Protein AF-A0A011PWQ1-F1 (afdb_monomer_lite)

pLDDT: mean 85.88, std 11.65, range [44.09, 97.94]

Radius of gyration: 30.68 Å; chains: 1; bounding box: 73×37×108 Å

Secondary structure (DSSP, 8-state):
-TGGG-S---B------TTS---EEESEEEETTEEEEBHHHHHHHHHTT-PEEEEEEPP--TT--SPPPEEEEEEEETTEEEEEE--TTSEEE-----GGG-PPP--HHHHHTT-S-TTTTTT---------GGGS-EEEETTEEEEEHHHHHHHHHHHHHHT---B--THHHHHHHHHHHHHHHHHHHHGGGS-HHHHHHHHHHHHHHHHHHHHHHHHHH-B----HHHHHHHHHHHHHHHHHHHHHHHHHHHHHHHHHHHHHHHHHHHHHHTS--

Sequence (277 aa):
MLQQAAAGGGFLGAPVDPDGVVRRGWLLARHAGQVYGALPLVMAQLLLGGPALRLHFGERLPWQFTAPPLVAIELTSTRGSRRIEVDRQAAVLLPFRRVAGGFRYHSAADVAAARLPGDALRGRIVLLGSSAAGLLDQRVTPVNEALPGVEVHANLLAGLLAGKLPHAPPWTMLLEAAVLSLLALVLLPLLPRLSPHAAVGLTLVLVLVLAVLNLLAWATAGLVLPAAATICLLTLLLTLQLYFGSFVESRARRRLAALFGQYGSLASTYRRSWLTR

Foldseek 3Di:
DVVVVDPDDADADFDAPPVQAGFKRAQWDDDPNDITGHPLNVVLCVVLPNFDKDWDFDDDDPPDPDDGATQWIWGQDPVGIFIGGADSRNMFGFQDDAPVDADDDDDPVCVVVVVDDPCPCPPHDDFDDDQDVVVVQFGCYPRDHGHGSSSSSVRSNVCSNVSHTQDEHPCLVVVVVVVLVVCCVPLVVVLLVDDLVVLVVVLVVVVVVLVVVQVCCCVPPSYHHDCVVVNVSSVVSSVVSVVVVVVVVVVVVVVVVVVVVVVVVVVVVVVVVVVPD

Structure (mmCIF, N/CA/C/O backbone):
data_AF-A0A011PWQ1-F1
#
_entry.id   AF-A0A011PWQ1-F1
#
loop_
_atom_site.group_PDB
_atom_site.id
_atom_site.type_symbol
_atom_site.label_atom_id
_atom_site.label_alt_id
_atom_site.label_comp_id
_atom_site.label_asym_id
_atom_site.label_entity_id
_atom_site.label_seq_id
_atom_site.pdbx_PDB_ins_code
_atom_site.Cartn_x
_atom_site.Cartn_y
_atom_site.Cartn_z
_atom_site.occupancy
_atom_site.B_iso_or_equiv
_atom_site.auth_seq_id
_atom_site.auth_comp_id
_atom_site.auth_asym_id
_atom_site.auth_atom_id
_atom_site.pdbx_PDB_model_num
ATOM 1 N N . MET A 1 1 ? -21.094 11.568 26.778 1.00 59.94 1 MET A N 1
ATOM 2 C CA . MET A 1 1 ? -22.177 10.561 26.746 1.00 59.94 1 MET A CA 1
ATOM 3 C C . MET A 1 1 ? -21.798 9.303 25.963 1.00 59.94 1 MET A C 1
ATOM 5 O O . MET A 1 1 ? -21.709 8.271 26.603 1.00 59.94 1 MET A O 1
ATOM 9 N N . LEU A 1 2 ? -21.457 9.333 24.663 1.00 71.25 2 LEU A N 1
ATOM 10 C CA . LEU A 1 2 ? -20.988 8.109 23.965 1.00 71.25 2 LEU A CA 1
ATOM 11 C C . LEU A 1 2 ? -19.627 7.595 24.467 1.00 71.25 2 LEU A C 1
ATOM 13 O O . LEU A 1 2 ? -19.463 6.402 24.686 1.00 71.25 2 LEU A O 1
ATOM 17 N N . GLN A 1 3 ? -18.682 8.501 24.738 1.00 77.62 3 GLN A N 1
ATOM 18 C CA . GLN A 1 3 ? -17.349 8.138 25.237 1.00 77.62 3 GLN A CA 1
ATOM 19 C C . G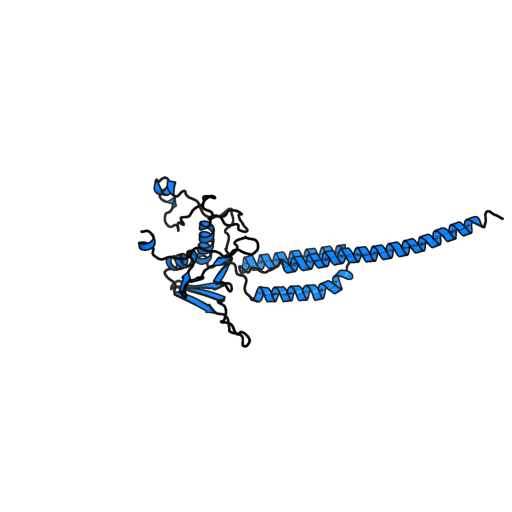LN A 1 3 ? -17.385 7.392 26.583 1.00 77.62 3 GLN A C 1
ATOM 21 O O . GLN A 1 3 ? -16.546 6.542 26.838 1.00 77.62 3 GLN A O 1
ATOM 26 N N . GLN A 1 4 ? -18.362 7.706 27.439 1.00 82.12 4 GLN A N 1
ATOM 27 C CA . GLN A 1 4 ? -18.513 7.088 28.763 1.00 82.12 4 GLN A CA 1
ATOM 28 C C . GLN A 1 4 ? -19.060 5.657 28.682 1.00 82.12 4 GLN A C 1
ATOM 30 O O . GLN A 1 4 ? -18.821 4.869 29.587 1.00 82.12 4 GLN A O 1
ATOM 35 N N . ALA A 1 5 ? -19.775 5.325 27.604 1.00 85.75 5 ALA A N 1
ATOM 36 C CA . ALA A 1 5 ? -20.284 3.981 27.339 1.00 85.75 5 ALA A CA 1
ATOM 37 C C . ALA A 1 5 ? -19.357 3.165 26.418 1.00 85.75 5 ALA A C 1
ATOM 39 O O . ALA A 1 5 ? -19.659 2.017 26.094 1.00 85.75 5 ALA A O 1
ATOM 40 N N . ALA A 1 6 ? -18.253 3.753 25.951 1.00 87.62 6 ALA A N 1
ATOM 41 C CA . ALA A 1 6 ? -17.354 3.111 25.007 1.00 87.62 6 ALA A CA 1
ATOM 42 C C . ALA A 1 6 ? -16.436 2.109 25.719 1.00 87.62 6 ALA A C 1
ATOM 44 O O . ALA A 1 6 ? -15.819 2.424 26.732 1.00 87.62 6 ALA A O 1
ATOM 45 N N . ALA A 1 7 ? -16.273 0.920 25.134 1.00 88.06 7 ALA A N 1
ATOM 46 C CA . ALA A 1 7 ? -15.301 -0.071 25.607 1.00 88.06 7 ALA A CA 1
ATOM 47 C C . ALA A 1 7 ? -13.835 0.359 25.376 1.00 88.06 7 ALA A C 1
ATOM 49 O O . ALA A 1 7 ? -12.913 -0.257 25.901 1.00 88.06 7 ALA A O 1
ATOM 50 N N . GLY A 1 8 ? -13.610 1.398 24.569 1.00 87.81 8 GLY A N 1
ATOM 51 C CA . GLY A 1 8 ? -12.298 1.960 24.280 1.00 87.81 8 GLY A CA 1
ATOM 52 C C . GLY A 1 8 ? -12.393 3.132 23.306 1.00 87.81 8 GLY A C 1
ATOM 53 O O . GLY A 1 8 ? -13.443 3.385 22.717 1.00 87.81 8 GLY A O 1
ATOM 54 N N . GLY A 1 9 ? -11.281 3.841 23.127 1.00 90.06 9 GLY A N 1
ATOM 55 C CA . GLY A 1 9 ? -11.156 4.937 22.171 1.00 90.06 9 GLY A CA 1
ATOM 56 C C . GLY A 1 9 ? -9.830 4.847 21.429 1.00 90.06 9 GLY A C 1
ATOM 57 O O . GLY A 1 9 ? -8.816 4.474 22.013 1.00 90.06 9 GLY A O 1
ATOM 58 N N . GLY A 1 10 ? -9.845 5.184 20.143 1.00 91.81 10 GLY A N 1
ATOM 59 C CA . GLY A 1 10 ? -8.643 5.276 19.323 1.00 91.81 10 GLY A CA 1
ATOM 60 C C . GLY A 1 10 ? -8.659 6.547 18.490 1.00 91.81 10 GLY A C 1
ATOM 61 O O . GLY A 1 10 ? -9.719 7.127 18.251 1.00 91.81 10 GLY A O 1
ATOM 62 N N . PHE A 1 11 ? -7.482 6.993 18.063 1.00 92.88 11 PHE A N 1
ATOM 63 C CA . PHE A 1 11 ? -7.383 8.196 17.242 1.00 92.88 11 PHE A CA 1
ATOM 64 C C . PHE A 1 11 ? -7.844 7.926 15.803 1.00 92.88 11 PHE A C 1
ATOM 66 O O . PHE A 1 11 ? -7.820 6.789 15.314 1.00 92.88 11 PHE A O 1
ATOM 73 N N . LEU A 1 12 ? -8.234 9.002 15.120 1.00 89.62 12 LEU A N 1
ATOM 74 C CA . LEU A 1 12 ? -8.563 9.014 13.699 1.00 89.62 12 LEU A CA 1
ATOM 75 C C . LEU A 1 12 ? -7.431 9.719 12.955 1.00 89.62 12 LEU A C 1
ATOM 77 O O . LEU A 1 12 ? -7.003 10.802 13.351 1.00 89.62 12 LEU A O 1
ATOM 81 N N . GLY A 1 13 ? -6.910 9.099 11.904 1.00 84.38 13 GLY A N 1
ATOM 82 C CA . GLY A 1 13 ? -5.815 9.677 11.141 1.00 84.38 13 GLY A CA 1
ATOM 83 C C . GLY A 1 13 ? -5.176 8.682 10.191 1.00 84.38 13 GLY A C 1
ATOM 84 O O . GLY A 1 13 ? -5.128 7.480 10.452 1.00 84.38 13 GLY A O 1
ATOM 85 N N . ALA A 1 14 ? -4.671 9.212 9.088 1.00 86.75 14 ALA A N 1
ATOM 86 C CA . ALA A 1 14 ? -3.900 8.478 8.107 1.00 86.75 14 ALA A CA 1
ATOM 87 C C . ALA A 1 14 ? -2.829 9.416 7.537 1.00 86.75 14 ALA A C 1
ATOM 89 O O . ALA A 1 14 ? -3.129 10.599 7.325 1.00 86.75 14 ALA A O 1
ATOM 90 N N . PRO A 1 15 ? -1.606 8.918 7.290 1.00 90.38 15 PRO A N 1
ATOM 91 C CA . PRO A 1 15 ? -0.615 9.680 6.549 1.00 90.38 15 PRO A CA 1
ATOM 92 C C . PRO A 1 15 ? -1.109 9.908 5.115 1.00 90.38 15 PRO A C 1
ATOM 94 O O . PRO A 1 15 ? -1.757 9.047 4.513 1.00 90.38 15 PRO A O 1
ATOM 97 N N . VAL A 1 16 ? -0.798 11.086 4.583 1.00 89.88 16 VAL A N 1
ATOM 98 C CA . VAL A 1 16 ? -1.054 11.451 3.189 1.00 89.88 16 VAL A CA 1
ATOM 99 C C . VAL A 1 16 ? 0.286 11.406 2.466 1.00 89.88 16 VAL A C 1
ATOM 101 O O . VAL A 1 16 ? 1.255 12.002 2.942 1.00 89.88 16 VAL A O 1
ATOM 104 N N . ASP A 1 17 ? 0.355 10.667 1.360 1.00 90.06 17 ASP A N 1
ATOM 105 C CA . ASP A 1 17 ? 1.569 10.608 0.547 1.00 90.06 17 ASP A CA 1
ATOM 106 C C . ASP A 1 17 ? 1.827 11.977 -0.128 1.00 90.06 17 ASP A C 1
ATOM 108 O O . ASP A 1 17 ? 0.909 12.795 -0.233 1.00 90.06 17 ASP A O 1
ATOM 112 N N . PRO A 1 18 ? 3.054 12.267 -0.607 1.00 89.62 18 PRO A N 1
ATOM 113 C CA . PRO A 1 18 ? 3.387 13.563 -1.214 1.00 89.62 18 PRO A CA 1
ATOM 114 C C . PRO A 1 18 ? 2.512 13.970 -2.410 1.00 89.62 18 PRO A C 1
ATOM 116 O O . PRO A 1 18 ? 2.437 15.149 -2.738 1.00 89.62 18 PRO A O 1
ATOM 119 N N . ASP A 1 19 ? 1.858 13.007 -3.059 1.00 89.12 19 ASP A N 1
ATOM 120 C CA . ASP A 1 19 ? 0.923 13.216 -4.167 1.00 89.12 19 ASP A CA 1
ATOM 121 C C . ASP A 1 19 ? -0.534 13.440 -3.714 1.00 89.12 19 ASP A C 1
ATOM 123 O O . ASP A 1 19 ? -1.436 13.502 -4.545 1.00 89.12 19 ASP A O 1
ATOM 127 N N . GLY A 1 20 ? -0.785 13.559 -2.407 1.00 90.00 20 GLY A N 1
ATOM 128 C CA . GLY A 1 20 ? -2.114 13.804 -1.843 1.00 90.00 20 GLY A CA 1
ATOM 129 C C . GLY A 1 20 ? -2.975 12.548 -1.672 1.00 90.00 20 GLY A C 1
ATOM 130 O O . GLY A 1 20 ? -4.101 12.642 -1.183 1.00 90.00 20 GLY A O 1
ATOM 131 N N . VAL A 1 21 ? -2.468 11.369 -2.039 1.00 92.44 21 VAL A N 1
ATOM 132 C CA . VAL A 1 21 ? -3.231 10.117 -2.006 1.00 92.44 21 VAL A CA 1
ATOM 133 C C . VAL A 1 21 ? -2.992 9.373 -0.690 1.00 92.44 21 VAL A C 1
ATOM 135 O O . VAL A 1 21 ? -1.868 9.224 -0.213 1.00 92.44 21 VAL A O 1
ATOM 138 N N . VAL A 1 22 ? -4.061 8.851 -0.091 1.00 92.19 22 VAL A N 1
ATOM 139 C CA . VAL A 1 22 ? -3.993 8.036 1.125 1.00 92.19 22 VAL A CA 1
ATOM 140 C C . VAL A 1 22 ? -3.837 6.566 0.746 1.00 92.19 22 VAL A C 1
ATOM 142 O O . VAL A 1 22 ? -4.766 5.937 0.238 1.00 92.19 22 VAL A O 1
ATOM 145 N N . ARG A 1 23 ? -2.657 6.000 1.020 1.00 92.56 23 ARG A N 1
ATOM 146 C CA . ARG A 1 23 ? -2.348 4.572 0.787 1.00 92.56 23 ARG A CA 1
ATOM 147 C C . ARG A 1 23 ? -2.069 3.790 2.064 1.00 92.56 23 ARG A C 1
ATOM 149 O O . ARG A 1 23 ? -2.067 2.558 2.050 1.00 92.56 23 ARG A O 1
ATOM 156 N N . ARG A 1 24 ? -1.818 4.497 3.164 1.00 93.50 24 ARG A N 1
ATOM 157 C CA . ARG A 1 24 ? -1.415 3.927 4.449 1.00 93.50 24 ARG A CA 1
ATOM 158 C C . ARG A 1 24 ? -2.337 4.400 5.564 1.00 93.50 24 ARG A C 1
ATOM 160 O O . ARG A 1 24 ? -2.966 5.446 5.453 1.00 93.50 24 ARG A O 1
ATOM 167 N N . GLY A 1 25 ? -2.399 3.634 6.647 1.00 93.75 25 GLY A N 1
ATOM 168 C CA . GLY A 1 25 ? -3.085 4.007 7.882 1.00 93.75 25 GLY A CA 1
ATOM 169 C C . GLY A 1 25 ? -2.159 3.827 9.076 1.00 93.75 25 GLY A C 1
ATOM 170 O O . GLY A 1 25 ? -1.505 2.789 9.186 1.00 93.75 25 GLY A O 1
ATOM 171 N N . TRP A 1 26 ? -2.091 4.821 9.965 1.00 94.75 26 TRP A N 1
ATOM 172 C CA . TRP A 1 26 ? -1.355 4.678 11.222 1.00 94.75 26 TRP A CA 1
ATOM 173 C C . TRP A 1 26 ? -2.041 3.645 12.117 1.00 94.75 26 TRP A C 1
ATOM 175 O O . TRP A 1 26 ? -3.267 3.605 12.200 1.00 94.75 26 TRP A O 1
ATOM 185 N N . LEU A 1 27 ? -1.250 2.828 12.807 1.00 95.56 27 LEU A N 1
ATOM 186 C CA . LEU A 1 27 ? -1.723 1.940 13.869 1.00 95.56 27 LEU A CA 1
ATOM 187 C C . LEU A 1 27 ? -1.458 2.524 15.251 1.00 95.56 27 LEU A C 1
ATOM 189 O O . LEU A 1 27 ? -2.266 2.336 16.158 1.00 95.56 27 LEU A O 1
ATOM 193 N N . LEU A 1 28 ? -0.352 3.249 15.398 1.00 95.06 28 LEU A N 1
ATOM 194 C CA . LEU A 1 28 ? 0.041 3.909 16.632 1.00 95.06 28 LEU A CA 1
ATOM 195 C C . LEU A 1 28 ? 0.446 5.348 16.333 1.00 95.06 28 LEU A C 1
ATOM 197 O O . LEU A 1 28 ? 1.047 5.628 15.299 1.00 95.06 28 LEU A O 1
ATOM 201 N N . ALA A 1 29 ? 0.160 6.245 17.265 1.00 92.38 29 ALA A N 1
ATOM 202 C CA . ALA A 1 29 ? 0.633 7.619 17.231 1.00 92.38 29 ALA A CA 1
ATOM 203 C C . ALA A 1 29 ? 1.122 8.024 18.619 1.00 92.38 29 ALA A C 1
ATOM 205 O O . ALA A 1 29 ? 0.570 7.598 19.635 1.00 92.38 29 ALA A O 1
ATOM 206 N N . ARG A 1 30 ? 2.156 8.865 18.669 1.00 90.31 30 ARG A N 1
ATOM 207 C CA . ARG A 1 30 ? 2.628 9.459 19.920 1.00 90.31 30 ARG A CA 1
ATOM 208 C C . ARG A 1 30 ? 2.072 10.869 20.050 1.00 90.31 30 ARG A C 1
ATOM 210 O O . ARG A 1 30 ? 2.306 11.700 19.177 1.00 90.31 30 ARG A O 1
ATOM 217 N N . HIS A 1 31 ? 1.392 11.148 21.153 1.00 89.25 31 HIS A N 1
ATOM 218 C CA . HIS A 1 31 ? 0.856 12.467 21.463 1.00 89.25 31 HIS A CA 1
ATOM 219 C C . HIS A 1 31 ? 1.059 12.770 22.951 1.00 89.25 31 HIS A C 1
ATOM 221 O O . HIS A 1 31 ? 0.802 11.914 23.791 1.00 89.25 31 HIS A O 1
ATOM 227 N N . ALA A 1 32 ? 1.573 13.960 23.280 1.00 89.88 32 ALA A N 1
ATOM 228 C CA . ALA A 1 32 ? 1.849 14.382 24.662 1.00 89.88 32 ALA A CA 1
ATOM 229 C C . ALA A 1 32 ? 2.633 13.342 25.506 1.00 89.88 32 ALA A C 1
ATOM 231 O O . ALA A 1 32 ? 2.321 13.092 26.666 1.00 89.88 32 ALA A O 1
ATOM 232 N N . GLY A 1 33 ? 3.631 12.684 24.904 1.00 88.88 33 GLY A N 1
ATOM 233 C CA . GLY A 1 33 ? 4.454 11.668 25.578 1.00 88.88 33 GLY A CA 1
ATOM 234 C C . GLY A 1 33 ? 3.802 10.289 25.741 1.00 88.88 33 GLY A C 1
ATOM 235 O O . GLY A 1 33 ? 4.480 9.362 26.171 1.00 88.88 33 GLY A O 1
ATOM 236 N N . GLN A 1 34 ? 2.538 10.123 25.347 1.00 89.88 34 GLN A N 1
ATOM 237 C CA . GLN A 1 34 ? 1.799 8.859 25.412 1.00 89.88 34 GLN A CA 1
ATOM 238 C C . GLN A 1 34 ? 1.615 8.244 24.022 1.00 89.88 34 GLN A C 1
ATOM 240 O O . GLN A 1 34 ? 1.615 8.952 23.010 1.00 89.88 34 GLN A O 1
ATOM 245 N N . VAL A 1 35 ? 1.470 6.919 23.967 1.00 90.56 35 VAL A N 1
ATOM 246 C CA . VAL A 1 35 ? 1.212 6.172 22.728 1.00 90.56 35 VAL A CA 1
ATOM 247 C C . VAL A 1 35 ? -0.265 5.805 22.666 1.00 90.56 35 VAL A C 1
ATOM 249 O O . VAL A 1 35 ? -0.791 5.175 23.577 1.00 90.56 35 VAL A O 1
ATOM 252 N N . TYR A 1 36 ? -0.918 6.174 21.570 1.00 93.12 36 TYR A N 1
ATOM 253 C CA . TYR A 1 36 ? -2.329 5.909 21.320 1.00 93.12 36 TYR A CA 1
ATOM 254 C C . TYR A 1 36 ? -2.486 4.961 20.138 1.00 93.12 36 TYR A C 1
ATOM 256 O O . TYR A 1 36 ? -1.766 5.077 19.147 1.00 93.12 36 TYR A O 1
ATOM 264 N N . GLY A 1 37 ? -3.445 4.042 20.237 1.00 94.56 37 GLY A N 1
ATOM 265 C CA . GLY A 1 37 ? -3.855 3.180 19.133 1.00 94.56 37 GLY A CA 1
ATOM 266 C C . GLY A 1 37 ? -4.834 3.877 18.197 1.00 94.56 37 GLY A C 1
ATOM 267 O O . GLY A 1 37 ? -5.680 4.661 18.633 1.00 94.56 37 GLY A O 1
ATOM 268 N N . ALA A 1 38 ? -4.739 3.578 16.906 1.00 95.44 38 ALA A N 1
ATOM 269 C CA . ALA A 1 38 ? -5.744 3.996 15.939 1.00 95.44 38 ALA A CA 1
ATOM 270 C C . ALA A 1 38 ? -7.067 3.271 16.212 1.00 95.44 38 ALA A C 1
ATOM 272 O O . ALA A 1 38 ? -7.062 2.125 16.673 1.00 95.44 38 ALA A O 1
ATOM 273 N N . LEU A 1 39 ? -8.200 3.898 15.883 1.00 94.31 39 LEU A N 1
ATOM 274 C CA . LEU A 1 39 ? -9.522 3.298 16.100 1.00 94.31 39 LEU A CA 1
ATOM 275 C C . LEU A 1 39 ? -9.624 1.846 15.568 1.00 94.31 39 LEU A C 1
ATOM 277 O O . LEU A 1 39 ? -10.024 0.976 16.342 1.00 94.31 39 LEU A O 1
ATOM 281 N N . PRO A 1 40 ? -9.183 1.513 14.335 1.00 94.75 40 PRO A N 1
ATOM 282 C CA . PRO A 1 40 ? -9.232 0.135 13.834 1.00 94.75 40 PRO A CA 1
ATOM 283 C C . PRO A 1 40 ? -8.381 -0.857 14.634 1.00 94.75 40 PRO A C 1
ATOM 285 O O . PRO A 1 40 ? -8.754 -2.023 14.741 1.00 94.75 40 PRO A O 1
ATOM 288 N N . LEU A 1 41 ? -7.260 -0.414 15.215 1.00 95.12 41 LEU A N 1
ATOM 289 C CA . LEU A 1 41 ? -6.407 -1.263 16.049 1.00 95.12 41 LEU A CA 1
ATOM 290 C C . LEU A 1 41 ? -7.101 -1.598 17.371 1.00 95.12 41 LEU A C 1
ATOM 292 O O . LEU A 1 41 ? -7.174 -2.766 17.741 1.00 95.12 41 LEU A O 1
ATOM 296 N N . VAL A 1 42 ? -7.659 -0.587 18.042 1.00 94.50 42 VAL A N 1
ATOM 297 C CA . VAL A 1 42 ? -8.402 -0.764 19.301 1.00 94.50 42 VAL A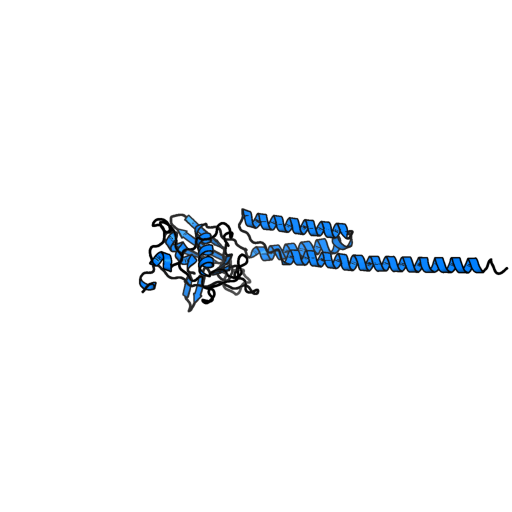 CA 1
ATOM 298 C C . VAL A 1 42 ? -9.624 -1.659 19.079 1.00 94.50 42 VAL A C 1
ATOM 300 O O . VAL A 1 42 ? -9.868 -2.591 19.844 1.00 94.50 42 VAL A O 1
ATOM 303 N N . MET A 1 43 ? -10.356 -1.450 17.981 1.00 94.25 43 MET A N 1
ATOM 304 C CA . MET A 1 43 ? -11.467 -2.319 17.590 1.00 94.25 43 MET A CA 1
ATOM 305 C C . MET A 1 43 ? -11.016 -3.761 17.338 1.00 94.25 43 MET A C 1
ATOM 307 O O . MET A 1 43 ? -11.662 -4.694 17.811 1.00 94.25 43 MET A O 1
ATOM 311 N N . ALA A 1 44 ? -9.905 -3.959 16.621 1.00 93.31 44 ALA A N 1
ATOM 312 C CA . ALA A 1 44 ? -9.358 -5.289 16.381 1.00 93.31 44 ALA A CA 1
ATOM 313 C C . ALA A 1 44 ? -8.970 -5.981 17.694 1.00 93.31 44 ALA A C 1
ATOM 315 O O . ALA A 1 44 ? -9.266 -7.160 17.861 1.00 93.31 44 ALA A O 1
ATOM 316 N N . GLN A 1 45 ? -8.375 -5.260 18.649 1.00 92.31 45 GLN A N 1
ATOM 317 C CA . GLN A 1 45 ? -8.073 -5.811 19.969 1.00 92.31 45 GLN A CA 1
ATOM 318 C C . GLN A 1 45 ? -9.344 -6.281 20.685 1.00 92.31 45 GLN A C 1
ATOM 320 O O . GLN A 1 45 ? -9.410 -7.430 21.116 1.00 92.31 45 GLN A O 1
ATOM 325 N N . LEU A 1 46 ? -10.380 -5.441 20.753 1.00 91.50 46 LEU A N 1
ATOM 326 C CA . LEU A 1 46 ? -11.649 -5.801 21.395 1.00 91.50 46 LEU A CA 1
ATOM 327 C C . LEU A 1 46 ? -12.286 -7.042 20.748 1.00 91.50 46 LEU A C 1
ATOM 329 O O . LEU A 1 46 ? -12.666 -7.985 21.439 1.00 91.50 46 LEU A O 1
ATOM 333 N N . LEU A 1 47 ? -12.335 -7.084 19.416 1.00 91.06 47 LEU A N 1
ATOM 334 C CA . LEU A 1 47 ? -12.941 -8.184 18.659 1.00 91.06 47 LEU A CA 1
ATOM 335 C C . LEU A 1 47 ? -12.135 -9.492 18.725 1.00 91.06 47 LEU A C 1
ATOM 337 O O . LEU A 1 47 ? -12.701 -10.576 18.581 1.00 91.06 47 LEU A O 1
ATOM 341 N N . LEU A 1 48 ? -10.823 -9.409 18.962 1.00 90.19 48 LEU A N 1
ATOM 342 C CA . LEU A 1 48 ? -9.933 -10.563 19.138 1.00 90.19 48 LEU A CA 1
ATOM 343 C C . LEU A 1 48 ? -9.820 -11.031 20.602 1.00 90.19 48 LEU A C 1
ATOM 345 O O . LEU A 1 48 ? -9.042 -11.946 20.887 1.00 90.19 48 LEU A O 1
ATOM 349 N N . GLY A 1 49 ? -10.599 -10.445 21.518 1.00 88.25 49 GLY A N 1
ATOM 350 C CA . GLY A 1 49 ? -10.639 -10.832 22.930 1.00 88.25 49 GLY A CA 1
ATOM 351 C C . GLY A 1 49 ? -9.560 -10.180 23.799 1.00 88.25 49 GLY A C 1
ATOM 352 O O . GLY A 1 49 ? -9.105 -10.796 24.754 1.00 88.25 49 GLY A O 1
ATOM 353 N N . GLY A 1 50 ? -9.130 -8.963 23.459 1.00 85.88 50 GLY A N 1
ATOM 354 C CA . GLY A 1 50 ? -8.167 -8.178 24.238 1.00 85.88 50 GLY A CA 1
ATOM 355 C C . GLY A 1 50 ? -6.723 -8.700 24.201 1.00 85.88 50 GLY A C 1
ATOM 356 O O . GLY A 1 50 ? -6.125 -8.851 25.264 1.00 85.88 50 GLY A O 1
ATOM 357 N N . PRO A 1 51 ? -6.135 -8.988 23.020 1.00 84.69 51 PRO A N 1
ATOM 358 C CA . PRO A 1 51 ? -4.747 -9.418 22.927 1.00 84.69 51 PRO A CA 1
ATOM 359 C C . PRO A 1 51 ? -3.790 -8.380 23.513 1.00 84.69 51 PRO A C 1
ATOM 361 O O . PRO A 1 51 ? -3.935 -7.175 23.277 1.00 84.69 51 PRO A O 1
ATOM 364 N N . ALA A 1 52 ? -2.751 -8.871 24.185 1.00 87.12 52 ALA A N 1
ATOM 365 C C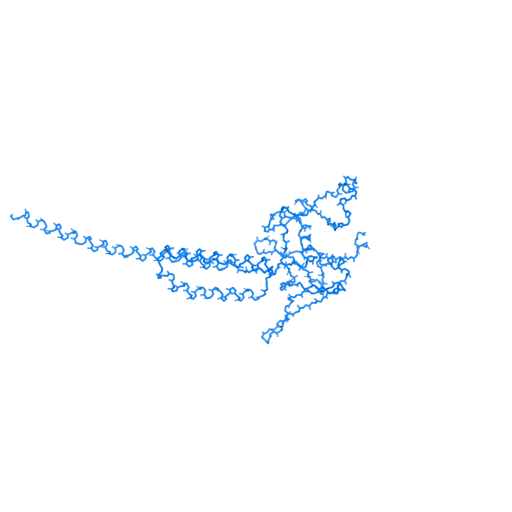A . ALA A 1 52 ? -1.632 -8.037 24.590 1.00 87.12 52 ALA A CA 1
ATOM 366 C C . ALA A 1 52 ? -0.928 -7.488 23.342 1.00 87.12 52 ALA A C 1
ATOM 368 O O . ALA A 1 52 ? -0.675 -8.222 22.383 1.00 87.12 52 ALA A O 1
ATOM 369 N N . LEU A 1 53 ? -0.616 -6.194 23.367 1.00 91.00 53 LEU A N 1
ATOM 370 C CA . LEU A 1 53 ? 0.102 -5.517 22.297 1.00 91.00 53 LEU A CA 1
ATOM 371 C C . LEU A 1 53 ? 1.594 -5.500 22.619 1.00 91.00 53 LEU A C 1
ATOM 373 O O . LEU A 1 53 ? 2.013 -4.921 23.620 1.00 91.00 53 LEU A O 1
ATOM 377 N N . ARG A 1 54 ? 2.393 -6.137 21.765 1.00 92.12 54 ARG A N 1
ATOM 378 C CA . ARG A 1 54 ? 3.853 -6.167 21.869 1.00 92.12 54 ARG A CA 1
ATOM 379 C C . ARG A 1 54 ? 4.466 -5.402 20.706 1.00 92.12 54 ARG A C 1
ATOM 381 O O . ARG A 1 54 ? 4.086 -5.590 19.553 1.00 92.12 54 ARG A O 1
ATOM 388 N N . LEU A 1 55 ? 5.411 -4.525 21.020 1.00 92.31 55 LEU A N 1
ATOM 389 C CA . LEU A 1 55 ? 6.127 -3.720 20.038 1.00 92.31 55 LEU A CA 1
ATOM 390 C C . LEU A 1 55 ? 7.457 -4.388 19.708 1.00 92.31 55 LEU A C 1
ATOM 392 O O . LEU A 1 55 ? 8.259 -4.648 20.603 1.00 92.31 55 LEU A O 1
ATOM 396 N N . HIS A 1 56 ? 7.689 -4.642 18.425 1.00 91.94 56 HIS A N 1
ATOM 397 C CA . HIS A 1 56 ? 8.924 -5.230 17.923 1.00 91.94 56 HIS A CA 1
ATOM 398 C C . HIS A 1 56 ? 9.759 -4.152 17.248 1.00 91.94 56 HIS A C 1
ATOM 400 O O . HIS A 1 56 ? 9.393 -3.629 16.190 1.00 91.94 56 HIS A O 1
ATOM 406 N N . PHE A 1 57 ? 10.885 -3.825 17.871 1.00 89.94 57 PHE A N 1
ATOM 407 C CA . PHE A 1 57 ? 11.860 -2.881 17.341 1.00 89.94 57 PHE A CA 1
ATOM 408 C C . PHE A 1 57 ? 12.940 -3.626 16.560 1.00 89.94 57 PHE A C 1
ATOM 410 O O . PHE A 1 57 ? 13.269 -4.768 16.876 1.00 89.94 57 PHE A O 1
ATOM 417 N N . GLY A 1 58 ? 13.466 -2.986 15.518 1.00 84.62 58 GLY A N 1
ATOM 418 C CA . GLY A 1 58 ? 14.564 -3.536 14.732 1.00 84.62 58 GLY A CA 1
ATOM 419 C C . GLY A 1 58 ? 15.852 -3.666 15.545 1.00 84.62 58 GLY A C 1
ATOM 420 O O . GLY A 1 58 ? 15.997 -3.085 16.622 1.00 84.62 58 GLY A O 1
ATOM 421 N N . GLU A 1 59 ? 16.816 -4.403 15.005 1.00 83.62 59 GLU A N 1
ATOM 422 C CA . GLU A 1 59 ? 18.147 -4.471 15.601 1.00 83.62 59 GLU A CA 1
ATOM 423 C C . GLU A 1 59 ? 18.850 -3.113 15.503 1.00 83.62 59 GLU A C 1
ATOM 425 O O . GLU A 1 59 ? 18.820 -2.446 14.463 1.00 83.62 59 GLU A O 1
ATOM 430 N N . ARG A 1 60 ? 19.494 -2.696 16.598 1.00 78.12 60 ARG A N 1
ATOM 431 C CA . ARG A 1 60 ? 20.342 -1.505 16.602 1.00 78.12 60 ARG A CA 1
ATOM 432 C C . ARG A 1 60 ? 21.670 -1.861 15.946 1.00 78.12 60 ARG A C 1
ATOM 434 O O . ARG A 1 60 ? 22.452 -2.625 16.505 1.00 78.12 60 ARG A O 1
ATOM 441 N N . LEU A 1 61 ? 21.937 -1.270 14.787 1.00 79.12 61 LEU A N 1
ATOM 442 C CA . LEU A 1 61 ? 23.243 -1.404 14.143 1.00 79.12 61 LEU A CA 1
ATOM 443 C C . LEU A 1 61 ? 24.299 -0.568 14.893 1.00 79.12 61 LEU A C 1
ATOM 445 O O . LEU A 1 61 ? 23.954 0.498 15.407 1.00 79.12 61 LEU A O 1
ATOM 449 N N . PRO A 1 62 ? 25.586 -0.976 14.907 1.00 79.50 62 PRO A N 1
ATOM 450 C CA . PRO A 1 62 ? 26.655 -0.256 15.617 1.00 79.50 62 PRO A CA 1
ATOM 451 C C . PRO A 1 62 ? 26.781 1.224 15.230 1.00 79.50 62 PRO A C 1
ATOM 453 O O . PRO A 1 62 ? 27.160 2.060 16.042 1.00 79.50 62 PRO A O 1
ATOM 456 N N . TRP A 1 63 ? 26.428 1.546 13.986 1.00 76.69 63 TRP A N 1
ATOM 457 C CA . TRP A 1 63 ? 26.524 2.880 13.388 1.00 76.69 63 TRP A CA 1
ATOM 458 C C . TRP A 1 63 ? 25.242 3.718 13.546 1.00 76.69 63 TRP A C 1
ATOM 460 O O . TRP A 1 63 ? 25.172 4.837 13.042 1.00 76.69 63 TRP A O 1
ATOM 470 N N . GLN A 1 64 ? 24.189 3.181 14.178 1.00 75.25 64 GLN A N 1
ATOM 471 C CA . GLN A 1 64 ? 22.934 3.902 14.395 1.00 75.25 64 GLN A CA 1
ATOM 472 C C . GLN A 1 64 ? 22.967 4.665 15.719 1.00 75.25 64 GLN A C 1
ATOM 474 O O . GLN A 1 64 ? 22.899 4.083 16.799 1.00 75.25 64 GLN A O 1
ATOM 479 N N . PHE A 1 65 ? 22.991 5.993 15.616 1.00 74.50 65 PHE A N 1
ATOM 480 C CA . PHE A 1 65 ? 22.900 6.906 16.761 1.00 74.50 65 PHE A CA 1
ATOM 481 C C . PHE A 1 65 ? 21.457 7.167 17.220 1.00 74.50 65 PHE A C 1
ATOM 483 O O . PHE A 1 65 ? 21.233 7.792 18.254 1.00 74.50 65 PHE A O 1
ATOM 490 N N . THR A 1 66 ? 20.464 6.704 16.459 1.00 78.19 66 THR A N 1
ATOM 491 C CA . THR A 1 66 ? 19.042 6.845 16.782 1.00 78.19 66 THR A CA 1
ATOM 492 C C . THR A 1 66 ? 18.476 5.574 17.413 1.00 78.19 66 THR A C 1
ATOM 494 O O . THR A 1 66 ? 19.040 4.482 17.311 1.00 78.19 66 THR A O 1
ATOM 497 N N . ALA A 1 67 ? 17.342 5.711 18.104 1.00 78.25 67 ALA A N 1
ATOM 498 C CA . ALA A 1 67 ? 16.611 4.558 18.617 1.00 78.25 67 ALA A CA 1
ATOM 499 C C . ALA A 1 67 ? 16.212 3.615 17.462 1.00 78.25 67 ALA A C 1
ATOM 501 O O . ALA A 1 67 ? 15.867 4.104 16.380 1.00 78.25 67 ALA A O 1
ATOM 502 N N . PRO A 1 68 ? 16.243 2.285 17.678 1.00 82.94 68 PRO A N 1
ATOM 503 C CA . PRO A 1 68 ? 15.837 1.340 16.650 1.00 82.94 68 PRO A CA 1
ATOM 504 C C . PRO A 1 68 ? 14.385 1.612 16.232 1.00 82.94 68 PRO A C 1
ATOM 506 O O . PRO A 1 68 ? 13.540 1.895 17.090 1.00 82.94 68 PRO A O 1
ATOM 509 N N . PRO A 1 69 ? 14.072 1.555 14.928 1.00 86.50 69 PRO A N 1
ATOM 510 C CA . PRO A 1 69 ? 12.722 1.814 14.456 1.00 86.50 69 PRO A CA 1
ATOM 511 C C . PRO A 1 69 ? 11.775 0.699 14.906 1.00 86.50 69 PRO A C 1
ATOM 513 O O . PRO A 1 69 ? 12.180 -0.456 15.043 1.00 86.50 69 PRO A O 1
ATOM 516 N N . LEU A 1 70 ? 10.499 1.035 15.091 1.00 89.19 70 LEU A N 1
ATOM 517 C CA . LEU A 1 70 ? 9.446 0.028 15.176 1.00 89.19 70 LEU A CA 1
ATOM 518 C C . LEU A 1 70 ? 9.340 -0.673 13.814 1.00 89.19 70 LEU A C 1
ATOM 520 O O . LEU A 1 70 ? 9.300 -0.003 12.784 1.00 89.19 70 LEU A O 1
ATOM 524 N N . VAL A 1 71 ? 9.322 -2.004 13.817 1.00 90.88 71 VAL A N 1
ATOM 525 C CA . VAL A 1 71 ? 9.268 -2.829 12.595 1.00 90.88 71 VAL A CA 1
ATOM 526 C C . VAL A 1 71 ? 8.002 -3.675 12.558 1.00 90.88 71 VAL A C 1
ATOM 528 O O . VAL A 1 71 ? 7.472 -3.959 11.486 1.00 90.88 71 VAL A O 1
ATOM 531 N N . ALA A 1 72 ? 7.485 -4.080 13.719 1.00 92.31 72 ALA A N 1
ATOM 532 C CA . ALA A 1 72 ? 6.220 -4.792 13.786 1.00 92.31 72 ALA A CA 1
ATOM 533 C C . ALA A 1 72 ? 5.470 -4.540 15.097 1.00 92.31 72 ALA A C 1
ATOM 535 O O . ALA A 1 72 ? 6.050 -4.201 16.128 1.00 92.31 72 ALA A O 1
ATOM 536 N N . ILE A 1 73 ? 4.163 -4.759 15.046 1.00 93.69 73 ILE A N 1
ATOM 537 C CA . ILE A 1 73 ? 3.273 -4.837 16.199 1.00 93.69 73 ILE A CA 1
ATOM 538 C C . ILE A 1 73 ? 2.749 -6.266 16.250 1.00 93.69 73 ILE A C 1
ATOM 540 O O . ILE A 1 73 ? 2.275 -6.793 15.248 1.00 93.69 73 ILE A O 1
ATOM 544 N N . GLU A 1 74 ? 2.827 -6.905 17.405 1.00 93.06 74 GLU A N 1
ATOM 545 C CA . GLU A 1 74 ? 2.283 -8.238 17.613 1.00 93.06 74 GLU A CA 1
ATOM 546 C C . GLU A 1 74 ? 1.078 -8.170 18.550 1.00 93.06 74 GLU A C 1
ATOM 548 O O . GLU A 1 74 ? 1.146 -7.605 19.642 1.00 93.06 74 GLU A O 1
ATOM 553 N N . LEU A 1 75 ? -0.037 -8.738 18.096 1.00 91.00 75 LEU A N 1
ATOM 554 C CA . LEU A 1 75 ? -1.250 -8.926 18.879 1.00 91.00 75 LEU A CA 1
ATOM 555 C C . LEU A 1 75 ? -1.296 -10.382 19.337 1.00 91.00 75 LEU A C 1
ATOM 557 O O . LEU A 1 75 ? -1.638 -11.268 18.553 1.00 91.00 75 LEU A O 1
ATOM 561 N N . THR A 1 76 ? -0.951 -10.628 20.599 1.00 85.62 76 THR A N 1
ATOM 562 C CA . THR A 1 76 ? -0.938 -11.975 21.180 1.00 85.62 76 THR A CA 1
ATOM 563 C C . THR A 1 76 ? -2.227 -12.212 21.967 1.00 85.62 76 THR A C 1
ATOM 565 O O . THR A 1 76 ? -2.437 -11.604 23.016 1.00 85.62 76 THR A O 1
ATOM 568 N N . SER A 1 77 ? -3.098 -13.088 21.460 1.00 79.44 77 SER A N 1
ATOM 569 C CA . SER A 1 77 ? -4.324 -13.550 22.132 1.00 79.44 77 SER A CA 1
ATOM 570 C C . SER A 1 77 ? -4.192 -15.020 22.542 1.00 79.44 77 SER A C 1
ATOM 572 O O . SER A 1 77 ? -3.349 -15.752 22.023 1.00 79.44 77 SER A O 1
ATOM 574 N N . THR A 1 78 ? -5.098 -15.496 23.396 1.00 73.50 78 THR A N 1
ATOM 575 C CA . THR A 1 78 ? -5.284 -16.933 23.670 1.00 73.50 78 THR A CA 1
ATOM 576 C C . THR A 1 78 ? -5.676 -17.724 22.417 1.00 73.50 78 THR A C 1
ATOM 578 O O . THR A 1 78 ? -5.451 -18.926 22.347 1.00 73.50 78 THR A O 1
ATOM 581 N N . ARG A 1 79 ? -6.231 -17.049 21.401 1.00 73.50 79 ARG A N 1
ATOM 582 C CA . ARG A 1 79 ? -6.634 -17.634 20.109 1.00 73.50 79 ARG A CA 1
ATOM 583 C C . ARG A 1 79 ? -5.533 -17.622 19.040 1.00 73.50 79 ARG A C 1
ATOM 585 O O . ARG A 1 79 ? -5.797 -18.006 17.903 1.00 73.50 79 ARG A O 1
ATOM 592 N N . GLY A 1 80 ? -4.332 -17.150 19.373 1.00 80.94 80 GLY A N 1
ATOM 593 C CA . GLY A 1 80 ? -3.192 -17.068 18.462 1.00 80.94 80 GLY A CA 1
ATOM 594 C C . GLY A 1 80 ? -2.505 -15.705 18.482 1.00 80.94 80 GLY A C 1
ATOM 595 O O . GLY A 1 80 ? -3.016 -14.734 19.045 1.00 80.94 80 GLY A O 1
ATOM 596 N N . SER A 1 81 ? -1.338 -15.640 17.843 1.00 85.50 81 SER A N 1
ATOM 597 C CA . SER A 1 81 ? -0.576 -14.404 17.678 1.00 85.50 81 SER A CA 1
ATOM 598 C C . SER A 1 81 ? -0.679 -13.880 16.251 1.00 85.50 81 SER A C 1
ATOM 600 O O . SER A 1 81 ? -0.685 -14.656 15.294 1.00 85.50 81 SER A O 1
ATOM 602 N N . ARG A 1 82 ? -0.764 -12.558 16.099 1.00 88.38 82 ARG A N 1
ATOM 603 C CA . ARG A 1 82 ? -0.753 -11.885 14.798 1.00 88.38 82 ARG A CA 1
ATOM 604 C C . ARG A 1 82 ? 0.328 -10.831 14.780 1.00 88.38 82 ARG A C 1
ATOM 606 O O . ARG A 1 82 ? 0.215 -9.816 15.462 1.00 88.38 82 ARG A O 1
ATOM 613 N N . ARG A 1 83 ? 1.350 -11.065 13.965 1.00 91.19 83 ARG A N 1
ATOM 614 C CA . ARG A 1 83 ? 2.392 -10.083 13.689 1.00 91.19 83 ARG A CA 1
ATOM 615 C C . ARG A 1 83 ? 1.959 -9.202 12.522 1.00 91.19 83 ARG A C 1
ATOM 617 O O . ARG A 1 83 ? 1.592 -9.702 11.465 1.00 91.19 83 ARG A O 1
ATOM 624 N N . ILE A 1 84 ? 2.004 -7.898 12.736 1.00 93.12 84 ILE A N 1
ATOM 625 C CA . ILE A 1 84 ? 1.669 -6.863 11.768 1.00 93.12 84 ILE A CA 1
ATOM 626 C C . ILE A 1 84 ? 2.943 -6.076 11.509 1.00 93.12 84 ILE A C 1
ATOM 628 O O . ILE A 1 84 ? 3.442 -5.396 12.403 1.00 93.12 84 ILE A O 1
ATOM 632 N N . GLU A 1 85 ? 3.490 -6.188 10.306 1.00 92.00 85 GLU A N 1
ATOM 633 C CA . GLU A 1 85 ? 4.636 -5.374 9.912 1.00 92.00 85 GLU A CA 1
ATOM 634 C C . GLU A 1 85 ? 4.201 -3.928 9.700 1.00 92.00 85 GLU A C 1
ATOM 636 O O . GLU A 1 85 ? 3.165 -3.670 9.088 1.00 92.00 85 GLU A O 1
A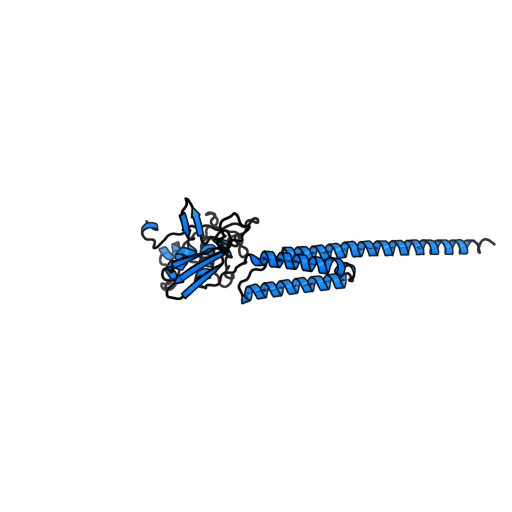TOM 641 N N . VAL A 1 86 ? 4.988 -2.991 10.219 1.00 92.38 86 VAL A N 1
ATOM 642 C CA . VAL A 1 86 ? 4.710 -1.557 10.134 1.00 92.38 86 VAL A CA 1
ATOM 643 C C . VAL A 1 86 ? 5.913 -0.819 9.574 1.00 92.38 86 VAL A C 1
ATOM 645 O O . VAL A 1 86 ? 7.055 -1.265 9.693 1.00 92.38 86 VAL A O 1
ATOM 648 N N . ASP A 1 87 ? 5.660 0.335 8.971 1.00 89.00 87 ASP A N 1
ATOM 649 C CA . ASP A 1 87 ? 6.728 1.247 8.596 1.00 89.00 87 ASP A CA 1
ATOM 650 C C . ASP A 1 87 ? 7.268 2.034 9.807 1.00 89.00 87 ASP A C 1
ATOM 652 O O . ASP A 1 87 ? 6.801 1.915 10.944 1.00 89.00 87 ASP A O 1
ATOM 656 N N . ARG A 1 88 ? 8.261 2.895 9.555 1.00 85.81 88 ARG A N 1
ATOM 657 C CA . ARG A 1 88 ? 8.910 3.720 10.590 1.00 85.81 88 ARG A CA 1
ATOM 658 C C . ARG A 1 88 ? 7.955 4.685 11.306 1.00 85.81 88 ARG A C 1
ATOM 660 O O . ARG A 1 88 ? 8.311 5.196 12.363 1.00 85.81 88 ARG A O 1
ATOM 667 N N . GLN A 1 89 ? 6.784 4.960 10.733 1.00 88.44 89 GLN A N 1
ATOM 668 C CA . GLN A 1 89 ? 5.743 5.815 11.304 1.00 88.44 89 GLN A CA 1
ATOM 669 C C . GLN A 1 89 ? 4.630 4.995 11.974 1.00 88.44 89 GLN A C 1
ATOM 671 O O . GLN A 1 89 ? 3.575 5.542 12.284 1.00 88.44 89 GLN A O 1
ATOM 676 N N . ALA A 1 90 ? 4.852 3.694 12.198 1.00 92.25 90 ALA A N 1
ATOM 677 C CA . ALA A 1 90 ? 3.844 2.755 12.674 1.00 92.25 90 ALA A CA 1
ATOM 678 C C . ALA A 1 90 ? 2.607 2.682 11.756 1.00 92.25 90 ALA A C 1
ATOM 680 O O . ALA A 1 90 ? 1.497 2.430 12.232 1.00 92.25 90 ALA A O 1
ATOM 681 N N . ALA A 1 91 ? 2.780 2.924 10.453 1.00 93.69 91 ALA A N 1
ATOM 682 C CA . ALA A 1 91 ? 1.722 2.813 9.460 1.00 93.69 91 ALA A CA 1
ATOM 683 C C . ALA A 1 91 ? 1.791 1.487 8.697 1.00 93.69 91 ALA A C 1
ATOM 685 O O . ALA A 1 91 ? 2.850 0.875 8.553 1.00 93.69 91 ALA A O 1
ATOM 686 N N . VAL A 1 92 ? 0.641 1.062 8.180 1.00 94.50 92 VAL A N 1
ATOM 687 C CA . VAL A 1 92 ? 0.495 -0.115 7.314 1.00 94.50 92 VAL A CA 1
ATOM 688 C C . VAL A 1 92 ? -0.166 0.271 6.005 1.00 94.50 92 VAL A C 1
ATOM 690 O O . VAL A 1 92 ? -0.922 1.244 5.960 1.00 94.50 92 VAL A O 1
ATOM 693 N N . LEU A 1 93 ? 0.085 -0.493 4.943 1.00 93.62 93 LEU A N 1
ATOM 694 C CA . LEU A 1 93 ? -0.634 -0.313 3.685 1.00 93.62 93 LEU A CA 1
ATOM 695 C C . LEU A 1 93 ? -2.094 -0.731 3.858 1.00 93.62 93 LEU A C 1
ATOM 697 O O . LEU A 1 93 ? -2.403 -1.763 4.458 1.00 93.62 93 LEU A O 1
ATOM 701 N N . LEU A 1 94 ? -2.996 0.086 3.323 1.00 92.12 94 LEU A N 1
ATOM 702 C CA . LEU A 1 94 ? -4.426 -0.163 3.407 1.00 92.12 94 LEU A CA 1
ATOM 703 C C . LEU A 1 94 ? -4.827 -1.251 2.397 1.00 92.12 94 LEU A C 1
ATOM 705 O O . LEU A 1 94 ? -4.601 -1.084 1.195 1.00 92.12 94 LEU A O 1
ATOM 709 N N . PRO A 1 95 ? -5.448 -2.358 2.843 1.00 89.69 95 PRO A N 1
ATOM 710 C CA . PRO A 1 95 ? -5.958 -3.382 1.943 1.00 89.69 95 PRO A CA 1
ATOM 711 C C . PRO A 1 95 ? -7.309 -2.933 1.386 1.00 89.69 95 PRO A C 1
ATOM 713 O O . PRO A 1 95 ? -8.360 -3.323 1.895 1.00 89.69 95 PRO A O 1
ATOM 716 N N . PHE A 1 96 ? -7.296 -2.092 0.355 1.00 86.88 96 PHE A N 1
ATOM 717 C CA . PHE A 1 96 ? -8.531 -1.665 -0.296 1.00 86.88 96 PHE A CA 1
ATOM 718 C C . PHE A 1 96 ? -9.272 -2.874 -0.874 1.00 86.88 96 PHE A C 1
ATOM 720 O O . PHE A 1 96 ? -8.803 -3.535 -1.805 1.00 86.88 96 PHE A O 1
ATOM 727 N N . ARG A 1 97 ? -10.439 -3.187 -0.306 1.00 77.88 97 ARG A N 1
ATOM 728 C CA . ARG A 1 97 ? -11.329 -4.213 -0.846 1.00 77.88 97 ARG A CA 1
ATOM 729 C C . ARG A 1 97 ? -11.875 -3.749 -2.194 1.00 77.88 97 ARG A C 1
ATOM 731 O O . ARG A 1 97 ? -12.183 -2.579 -2.395 1.00 77.88 97 ARG A O 1
ATOM 738 N N . ARG A 1 98 ? -11.972 -4.687 -3.139 1.00 62.38 98 ARG A N 1
ATOM 739 C CA . ARG A 1 98 ? -12.399 -4.424 -4.521 1.00 62.38 98 ARG A CA 1
ATOM 740 C C . ARG A 1 98 ? -13.799 -3.795 -4.542 1.00 62.38 98 ARG A C 1
ATOM 742 O O . ARG A 1 98 ? -14.683 -4.272 -3.836 1.00 62.38 98 ARG A O 1
ATOM 749 N N . VAL A 1 99 ? -14.021 -2.827 -5.435 1.00 53.34 99 VAL A N 1
ATOM 750 C CA . VAL A 1 99 ? -15.298 -2.097 -5.619 1.00 53.34 99 VAL A CA 1
ATOM 751 C C . VAL A 1 99 ? -16.515 -3.033 -5.754 1.00 53.34 99 VAL A C 1
ATOM 753 O O . VAL A 1 99 ? -17.577 -2.752 -5.213 1.00 53.34 99 VAL A O 1
ATOM 756 N N . ALA A 1 100 ? -16.357 -4.203 -6.384 1.00 44.09 100 ALA A N 1
ATOM 757 C CA . ALA A 1 100 ? -17.434 -5.188 -6.559 1.00 44.09 100 ALA A CA 1
ATOM 758 C C . ALA A 1 100 ? -17.767 -6.043 -5.307 1.00 44.09 100 ALA A C 1
ATOM 760 O O . ALA A 1 100 ? -18.672 -6.870 -5.359 1.00 44.09 100 ALA A O 1
ATOM 761 N N . GLY A 1 101 ? -17.036 -5.889 -4.196 1.00 57.75 101 GLY A N 1
ATOM 762 C CA . GLY A 1 101 ? -17.223 -6.638 -2.943 1.00 57.75 101 GLY A CA 1
ATOM 763 C C . GLY A 1 101 ? -17.011 -5.780 -1.691 1.00 57.75 101 GLY A C 1
ATOM 764 O O . GLY A 1 101 ? -16.577 -6.299 -0.660 1.00 57.75 101 GLY A O 1
ATOM 765 N N . GLY A 1 102 ? -17.246 -4.468 -1.815 1.00 76.06 102 GLY A N 1
ATOM 766 C CA . GLY A 1 102 ? -17.057 -3.475 -0.758 1.00 76.06 102 GLY A CA 1
ATOM 767 C C . GLY A 1 102 ? -18.012 -3.629 0.431 1.00 76.06 102 GLY A C 1
ATOM 768 O O . GLY A 1 102 ? -18.738 -4.617 0.578 1.00 76.06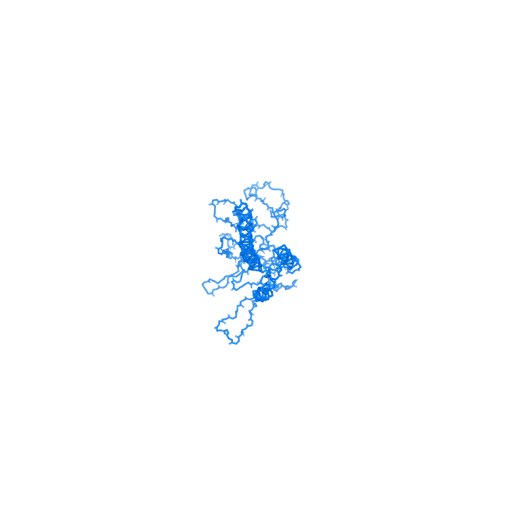 102 GLY A O 1
ATOM 769 N N . PHE A 1 103 ? -17.993 -2.642 1.323 1.00 87.31 103 PHE A N 1
ATOM 770 C CA . PHE A 1 103 ? -18.860 -2.630 2.499 1.00 87.31 103 PHE A CA 1
ATOM 771 C C . PHE A 1 103 ? -20.305 -2.277 2.125 1.00 87.31 103 PHE A C 1
ATOM 773 O O . PHE A 1 103 ? -20.558 -1.516 1.193 1.00 87.31 103 PHE A O 1
ATOM 780 N N . ARG A 1 104 ? -21.275 -2.839 2.857 1.00 88.56 104 ARG A N 1
ATOM 781 C CA . ARG A 1 104 ? -22.686 -2.462 2.704 1.00 88.56 104 ARG A CA 1
ATOM 782 C C . ARG A 1 104 ? -22.948 -1.154 3.437 1.00 88.56 104 ARG A C 1
ATOM 784 O O . ARG A 1 104 ? -22.586 -1.023 4.604 1.00 88.56 104 ARG A O 1
ATOM 791 N N . TYR A 1 105 ? -23.623 -0.239 2.754 1.00 88.75 105 TYR A N 1
ATOM 792 C CA . TYR A 1 105 ? -23.999 1.063 3.282 1.00 88.75 105 TYR A CA 1
ATOM 793 C C . TYR A 1 105 ? -25.471 1.088 3.678 1.00 88.75 105 TYR A C 1
ATOM 795 O O . TYR A 1 105 ? -26.337 0.664 2.915 1.00 88.75 105 TYR A O 1
ATOM 803 N N . HIS A 1 106 ? -25.743 1.621 4.866 1.00 89.81 106 HIS A N 1
ATOM 804 C CA . HIS A 1 106 ? -27.089 1.872 5.368 1.00 89.81 106 HIS A CA 1
ATOM 805 C C . HIS A 1 106 ? -27.152 3.295 5.922 1.00 89.81 106 HIS A C 1
ATOM 807 O O . HIS A 1 106 ? -26.233 3.729 6.617 1.00 89.81 106 HIS A O 1
ATOM 813 N N . SER A 1 107 ? -28.227 4.025 5.621 1.00 90.19 107 SER A N 1
ATOM 814 C CA . SER A 1 107 ? -28.435 5.365 6.171 1.00 90.19 107 SER A CA 1
ATOM 815 C C . SER A 1 107 ? -28.658 5.285 7.677 1.00 90.19 107 SER A C 1
ATOM 817 O O . SER A 1 107 ? -29.529 4.549 8.143 1.00 90.19 107 SER A O 1
ATOM 819 N N . ALA A 1 108 ? -27.924 6.090 8.445 1.00 89.00 108 ALA A N 1
ATOM 820 C CA . ALA A 1 108 ? -28.133 6.197 9.886 1.00 89.00 108 ALA A CA 1
ATOM 821 C C . ALA A 1 108 ? -29.568 6.642 10.230 1.00 89.00 108 ALA A C 1
ATOM 823 O O . ALA A 1 108 ? -30.122 6.200 11.233 1.00 89.00 108 ALA A O 1
ATOM 824 N N . ALA A 1 109 ? -30.197 7.453 9.369 1.00 90.75 109 ALA A N 1
ATOM 825 C CA . ALA A 1 109 ? -31.589 7.864 9.536 1.00 90.75 109 ALA A CA 1
ATOM 826 C C . ALA A 1 109 ? -32.571 6.697 9.326 1.00 90.75 109 ALA A C 1
ATOM 828 O O . ALA A 1 109 ? -33.577 6.616 10.027 1.00 90.75 109 ALA A O 1
ATOM 829 N N . ASP A 1 110 ? -32.279 5.776 8.402 1.00 91.69 110 ASP A N 1
ATOM 830 C CA . ASP A 1 110 ? -33.091 4.568 8.192 1.00 91.69 110 ASP A CA 1
ATOM 831 C C . ASP A 1 110 ? -32.939 3.578 9.349 1.00 91.69 110 ASP A C 1
ATOM 833 O O . ASP A 1 110 ? -33.924 2.971 9.766 1.00 91.69 110 ASP A O 1
ATOM 837 N N . VAL A 1 111 ? -31.725 3.456 9.902 1.00 91.06 111 VAL A N 1
ATOM 838 C CA . VAL A 1 111 ? -31.467 2.675 11.122 1.00 91.06 111 VAL A CA 1
ATOM 839 C C . VAL A 1 111 ? -32.264 3.252 12.294 1.00 91.06 111 VAL A C 1
ATOM 841 O O . VAL A 1 111 ? -32.975 2.514 12.970 1.00 91.06 111 VAL A O 1
ATOM 844 N N . ALA A 1 112 ? -32.186 4.570 12.511 1.00 90.19 112 ALA A N 1
ATOM 845 C CA . ALA A 1 112 ? -32.874 5.248 13.610 1.00 90.19 112 ALA A CA 1
ATOM 846 C C . ALA A 1 112 ? -34.404 5.164 13.496 1.00 90.19 112 ALA A C 1
ATOM 848 O O . ALA A 1 112 ? -35.094 5.057 14.504 1.00 90.19 112 ALA A O 1
ATOM 849 N N . ALA A 1 113 ? -34.930 5.169 12.272 1.00 94.88 113 ALA A N 1
ATOM 850 C CA . ALA A 1 113 ? -36.355 5.020 12.000 1.00 94.88 113 ALA A CA 1
ATOM 851 C C . ALA A 1 113 ? -36.819 3.557 11.870 1.00 94.88 113 ALA A C 1
ATOM 853 O O . ALA A 1 113 ? -37.941 3.323 11.425 1.00 94.88 113 ALA A O 1
ATOM 854 N N . ALA A 1 114 ? -35.964 2.582 12.209 1.00 90.44 114 ALA A N 1
ATOM 855 C CA . ALA A 1 114 ? -36.254 1.148 12.138 1.00 90.44 114 ALA A CA 1
ATOM 856 C C . ALA A 1 114 ? -36.772 0.669 10.761 1.00 90.44 114 ALA A C 1
ATOM 858 O O . ALA A 1 114 ? -37.591 -0.242 10.677 1.00 90.44 114 ALA A O 1
ATOM 859 N N . ARG A 1 115 ? -36.280 1.267 9.665 1.00 93.25 115 ARG A N 1
ATOM 860 C CA . ARG A 1 115 ? -36.673 0.922 8.282 1.00 93.25 115 ARG A CA 1
ATOM 861 C C . ARG A 1 115 ? -35.895 -0.253 7.683 1.00 93.25 115 ARG A C 1
ATOM 863 O O . ARG A 1 115 ? -36.173 -0.668 6.561 1.00 93.25 115 ARG A O 1
ATOM 870 N N . LEU A 1 116 ? -34.899 -0.771 8.396 1.00 91.19 116 LEU A N 1
ATOM 871 C CA . LEU A 1 116 ? -34.086 -1.899 7.945 1.00 91.19 116 LEU A CA 1
ATOM 872 C C . LEU A 1 116 ? -34.711 -3.237 8.358 1.00 91.19 116 LEU A C 1
ATOM 874 O O . LEU A 1 116 ? -35.312 -3.319 9.430 1.00 91.19 116 LEU A O 1
ATOM 878 N N . PRO A 1 117 ? -34.505 -4.308 7.570 1.00 89.56 117 PRO A N 1
ATOM 879 C CA . PRO A 1 117 ? -34.814 -5.667 8.002 1.00 89.56 117 PRO A CA 1
ATOM 880 C C . PRO A 1 117 ? -34.150 -5.976 9.352 1.00 89.56 117 PRO A C 1
ATOM 882 O O . PRO A 1 117 ? -32.991 -5.613 9.572 1.00 89.56 117 PRO A O 1
ATOM 885 N N . GLY A 1 118 ? -34.859 -6.659 10.256 1.00 81.44 118 GLY A N 1
ATOM 886 C CA . GLY A 1 118 ? -34.378 -6.914 11.623 1.00 81.44 118 GLY A CA 1
ATOM 887 C C . GLY A 1 118 ? -33.086 -7.743 11.706 1.00 81.44 118 GLY A C 1
ATOM 888 O O . GLY A 1 118 ? -32.383 -7.715 12.715 1.00 81.44 118 GLY A O 1
ATOM 889 N N . ASP A 1 119 ? -32.737 -8.459 10.642 1.00 87.88 119 ASP A N 1
ATOM 890 C CA . ASP A 1 119 ? -31.515 -9.247 10.506 1.00 87.88 119 ASP A CA 1
ATOM 891 C C . ASP A 1 119 ? -30.361 -8.487 9.826 1.00 87.88 119 ASP A C 1
ATOM 893 O O . ASP A 1 119 ? -29.220 -8.950 9.876 1.00 87.88 119 ASP A O 1
ATOM 897 N N . ALA A 1 120 ? -30.609 -7.302 9.253 1.00 88.31 120 ALA A N 1
ATOM 898 C CA . ALA A 1 120 ? -29.644 -6.583 8.416 1.00 88.31 120 ALA A CA 1
ATOM 899 C C . ALA A 1 120 ? -28.313 -6.279 9.129 1.00 88.31 120 ALA A C 1
ATOM 901 O O . ALA A 1 120 ? -27.248 -6.317 8.508 1.00 88.31 120 ALA A O 1
ATOM 902 N N . LEU A 1 121 ? -28.363 -6.007 10.437 1.00 91.00 121 LEU A N 1
ATOM 903 C CA . LEU A 1 121 ? -27.194 -5.660 11.258 1.00 91.00 121 LEU A CA 1
ATOM 904 C C . LEU A 1 121 ? -26.791 -6.771 12.241 1.00 91.00 121 LEU A C 1
ATOM 906 O O . LEU A 1 121 ? -25.774 -6.658 12.928 1.00 91.00 121 LEU A O 1
ATOM 910 N N . ARG A 1 122 ? -27.563 -7.861 12.327 1.00 91.38 122 ARG A N 1
ATOM 911 C CA . ARG A 1 122 ? -27.352 -8.900 13.342 1.00 91.38 122 ARG A CA 1
ATOM 912 C C . ARG A 1 122 ? -26.029 -9.635 13.106 1.00 91.38 122 ARG A C 1
ATOM 914 O O . ARG A 1 122 ? -25.762 -10.132 12.014 1.00 91.38 122 ARG A O 1
ATOM 921 N N . GLY A 1 123 ? -25.196 -9.712 14.148 1.00 89.88 123 GLY A N 1
ATOM 922 C CA . GLY A 1 123 ? -23.886 -10.376 14.095 1.00 89.88 123 GLY A CA 1
ATOM 923 C C . GLY A 1 123 ? -22.853 -9.664 13.212 1.00 89.88 123 GLY A C 1
ATOM 924 O O . GLY A 1 123 ? -21.850 -10.269 12.835 1.00 89.88 123 GLY A O 1
ATOM 925 N N . ARG A 1 124 ? -23.096 -8.399 12.845 1.00 91.19 124 ARG A N 1
ATOM 926 C CA . ARG A 1 124 ? -22.188 -7.589 12.028 1.00 91.19 124 ARG A CA 1
ATOM 927 C C . ARG A 1 124 ? -21.453 -6.566 12.887 1.00 91.19 124 ARG A C 1
ATOM 929 O O . ARG A 1 124 ? -21.974 -6.081 13.886 1.00 91.19 124 ARG A O 1
ATOM 936 N N . ILE A 1 125 ? -20.250 -6.204 12.451 1.00 92.06 125 ILE A N 1
ATOM 937 C CA . ILE A 1 125 ? -19.544 -5.028 12.962 1.00 92.06 125 ILE A CA 1
ATOM 938 C C . ILE A 1 125 ? -20.058 -3.833 12.164 1.00 92.06 125 ILE A C 1
ATOM 940 O O . ILE A 1 125 ? -19.905 -3.800 10.942 1.00 92.06 125 ILE A O 1
ATOM 944 N N . VAL A 1 126 ? -20.684 -2.880 12.848 1.00 92.38 126 VAL A N 1
ATOM 945 C CA . VAL A 1 126 ? -21.244 -1.676 12.228 1.00 92.38 126 VAL A CA 1
ATOM 946 C C . VAL A 1 126 ? -20.315 -0.505 12.510 1.00 92.38 126 VAL A C 1
ATOM 948 O O . VAL A 1 126 ? -19.977 -0.238 13.661 1.00 92.38 126 VAL A O 1
ATOM 951 N N . LEU A 1 127 ? -19.906 0.185 11.450 1.00 91.62 127 LEU A N 1
ATOM 952 C CA . LEU A 1 127 ? -19.149 1.426 11.536 1.00 91.62 127 LEU A CA 1
ATOM 953 C C . LEU A 1 127 ? -20.067 2.576 11.144 1.00 91.62 127 LEU A C 1
ATOM 955 O O . LEU A 1 127 ? -20.644 2.569 10.058 1.00 91.62 127 LEU A O 1
ATOM 959 N N . LEU A 1 128 ? -20.203 3.544 12.043 1.00 90.06 128 LEU A N 1
ATOM 960 C CA . LEU A 1 128 ? -20.964 4.761 11.807 1.00 90.06 128 LEU A CA 1
ATOM 961 C C . LEU A 1 128 ? -19.990 5.893 11.488 1.00 90.06 128 LEU A C 1
ATOM 963 O O . LEU A 1 128 ? -19.054 6.140 12.245 1.00 90.06 128 LEU A O 1
ATOM 967 N N . GLY A 1 129 ? -20.229 6.587 10.383 1.00 86.12 129 GLY A N 1
ATOM 968 C CA . GLY A 1 129 ? -19.445 7.743 9.975 1.00 86.12 129 GLY A CA 1
ATOM 969 C C . GLY A 1 129 ? -20.194 8.590 8.960 1.00 86.12 129 GLY A C 1
ATOM 970 O O . GLY A 1 129 ? -21.308 8.253 8.554 1.00 86.12 129 GLY A O 1
ATOM 971 N N . SER A 1 130 ? -19.584 9.703 8.569 1.00 81.31 130 SER A N 1
ATOM 972 C CA . SER A 1 130 ? -20.140 10.587 7.551 1.00 81.31 130 SER A CA 1
ATOM 973 C C . SER A 1 130 ? -19.744 10.126 6.151 1.00 81.31 130 SER A C 1
ATOM 975 O O . SER A 1 130 ? -18.595 9.770 5.904 1.00 81.31 130 SER A O 1
ATOM 977 N N . SER A 1 131 ? -20.693 10.186 5.220 1.00 71.44 131 SER A N 1
ATOM 978 C CA . SER A 1 131 ? -20.452 10.047 3.779 1.00 71.44 131 SER A CA 1
ATOM 979 C C . SER A 1 131 ? -20.749 11.333 3.000 1.00 71.44 131 SER A C 1
ATOM 981 O O . SER A 1 131 ? -20.608 11.354 1.779 1.00 71.44 131 SER A O 1
ATOM 983 N N . ALA A 1 132 ? -21.174 12.407 3.674 1.00 67.50 132 ALA A N 1
ATOM 984 C CA . ALA A 1 132 ? -21.512 13.656 3.005 1.00 67.50 132 ALA A CA 1
ATOM 985 C C . ALA A 1 132 ? -20.236 14.402 2.588 1.00 67.50 132 ALA A C 1
ATOM 987 O O . ALA A 1 132 ? -19.398 14.719 3.433 1.00 67.50 132 ALA A O 1
ATOM 988 N N . ALA A 1 133 ? -20.128 14.745 1.300 1.00 58.38 133 ALA A N 1
ATOM 989 C CA . ALA A 1 133 ? -18.973 15.452 0.737 1.00 58.38 133 ALA A CA 1
ATOM 990 C C . ALA A 1 133 ? -18.654 16.777 1.465 1.00 58.38 133 ALA A C 1
ATOM 992 O O . ALA A 1 133 ? -17.492 17.132 1.639 1.00 58.38 133 ALA A O 1
ATOM 993 N N . GLY A 1 134 ? -19.678 17.474 1.975 1.00 56.41 134 GLY A N 1
ATOM 994 C CA . GLY A 1 134 ? -19.528 18.737 2.711 1.00 56.41 134 GLY A CA 1
ATOM 995 C C . GLY A 1 134 ? -18.921 18.620 4.115 1.00 56.41 134 GLY A C 1
ATOM 996 O O . GLY A 1 134 ? -18.644 19.641 4.733 1.00 56.41 134 GLY A O 1
ATOM 997 N N . LEU A 1 135 ? -18.707 17.403 4.629 1.00 65.12 135 LEU A N 1
ATOM 998 C CA . LEU A 1 135 ? -18.111 17.169 5.951 1.00 65.12 135 LEU A CA 1
ATOM 999 C C . LEU A 1 135 ? -16.594 16.912 5.896 1.00 65.12 135 LEU A C 1
ATOM 1001 O O . LEU A 1 135 ? -16.006 16.581 6.920 1.00 65.12 135 LEU A O 1
ATOM 1005 N N . LEU A 1 136 ? -15.971 17.082 4.717 1.00 69.00 136 LEU A N 1
ATOM 1006 C CA . LEU A 1 136 ? -14.517 17.018 4.477 1.00 69.00 136 LEU A CA 1
ATOM 1007 C C . LEU A 1 136 ? -13.826 15.724 4.955 1.00 69.00 136 LEU A C 1
ATOM 1009 O O . LEU A 1 136 ? -12.603 15.671 5.061 1.00 69.00 136 LEU A O 1
ATOM 1013 N N . ASP A 1 137 ? -14.593 14.658 5.195 1.00 76.75 137 ASP A N 1
ATOM 1014 C CA . ASP A 1 137 ? -14.084 13.338 5.592 1.00 76.75 137 ASP A CA 1
ATOM 1015 C C . ASP A 1 137 ? -13.867 12.410 4.382 1.00 76.75 137 ASP A C 1
ATOM 1017 O O . ASP A 1 137 ? -13.793 11.191 4.512 1.00 76.75 137 ASP A O 1
ATOM 1021 N N . GLN A 1 138 ? -13.789 12.972 3.173 1.00 80.88 138 GLN A N 1
ATOM 1022 C CA . GLN A 1 138 ? -13.452 12.220 1.967 1.00 80.88 138 GLN A CA 1
ATOM 1023 C C . GLN A 1 138 ? -11.941 12.188 1.761 1.00 80.88 138 GLN A C 1
ATOM 1025 O O . GLN A 1 138 ? -11.239 13.180 1.959 1.00 80.88 138 GLN A O 1
ATOM 1030 N N . ARG A 1 139 ? -11.434 11.024 1.358 1.00 80.94 139 ARG A N 1
ATOM 1031 C CA . ARG A 1 139 ? -10.016 10.791 1.097 1.00 80.94 139 ARG A CA 1
ATOM 1032 C C . ARG A 1 139 ? -9.823 10.327 -0.337 1.00 80.94 139 ARG A C 1
ATOM 1034 O O . ARG A 1 139 ? -10.472 9.378 -0.778 1.00 80.94 139 ARG A O 1
ATOM 1041 N N . VAL A 1 140 ? -8.872 10.955 -1.023 1.00 88.19 140 VAL A N 1
ATOM 1042 C CA . VAL A 1 140 ? -8.357 10.453 -2.296 1.00 88.19 140 VAL A CA 1
ATOM 1043 C C . VAL A 1 140 ? -7.579 9.175 -2.010 1.00 88.19 140 VAL A C 1
ATOM 1045 O O . VAL A 1 140 ? -6.643 9.169 -1.209 1.00 88.19 140 VAL A O 1
ATOM 1048 N N . THR A 1 141 ? -7.969 8.082 -2.653 1.00 88.69 141 THR A N 1
ATOM 1049 C CA . THR A 1 141 ? -7.321 6.773 -2.533 1.00 88.69 141 THR A CA 1
ATOM 1050 C C . THR A 1 141 ? -7.058 6.189 -3.919 1.00 88.69 141 THR A C 1
ATOM 1052 O O . THR A 1 141 ? -7.721 6.584 -4.877 1.00 88.69 141 THR A O 1
ATOM 1055 N N . PRO A 1 142 ? -6.149 5.205 -4.064 1.00 86.44 142 PRO A N 1
ATOM 1056 C CA . PRO A 1 142 ? -5.872 4.585 -5.363 1.00 86.44 142 PRO A CA 1
ATOM 1057 C C . PRO A 1 142 ? -7.089 3.927 -6.030 1.00 86.44 142 PRO A C 1
ATOM 1059 O O . PRO A 1 142 ? -7.041 3.634 -7.219 1.00 86.44 142 PRO A O 1
ATOM 1062 N N . VAL A 1 143 ? -8.148 3.641 -5.264 1.00 86.62 143 VAL A N 1
ATOM 1063 C CA . VAL A 1 143 ? -9.360 2.961 -5.747 1.00 86.62 143 VAL A CA 1
ATOM 1064 C C . VAL A 1 143 ? -10.556 3.895 -5.933 1.00 86.62 143 VAL A C 1
ATOM 1066 O O . VAL A 1 143 ? -11.502 3.522 -6.621 1.00 86.62 143 VAL A O 1
ATOM 1069 N N . ASN A 1 144 ? -10.549 5.069 -5.297 1.00 84.50 144 ASN A N 1
ATOM 1070 C CA . ASN A 1 144 ? -11.640 6.039 -5.339 1.00 84.50 144 ASN A CA 1
ATOM 1071 C C . ASN A 1 144 ? -11.121 7.423 -4.917 1.00 84.50 144 ASN A C 1
ATOM 1073 O O . ASN A 1 144 ? -10.480 7.552 -3.871 1.00 84.50 144 ASN A O 1
ATOM 1077 N N . GLU A 1 145 ? -11.429 8.450 -5.706 1.00 85.88 145 GLU A N 1
ATOM 1078 C CA . GLU A 1 145 ? -11.036 9.843 -5.465 1.00 85.88 145 GLU A CA 1
ATOM 1079 C C . GLU A 1 145 ? -11.756 10.474 -4.261 1.00 85.88 145 GLU A C 1
ATOM 1081 O O . GLU A 1 145 ? -11.252 11.423 -3.670 1.00 85.88 145 GLU A O 1
ATOM 1086 N N . ALA A 1 146 ? -12.908 9.930 -3.861 1.00 85.81 146 ALA A N 1
ATOM 1087 C CA . ALA A 1 146 ? -13.759 10.494 -2.819 1.00 85.81 146 ALA A CA 1
ATOM 1088 C C . ALA A 1 146 ? -14.249 9.420 -1.827 1.00 85.81 146 ALA A C 1
ATOM 1090 O O . ALA A 1 146 ? -15.445 9.301 -1.543 1.00 85.81 146 ALA A O 1
ATOM 1091 N N . LEU A 1 147 ? -13.324 8.608 -1.302 1.00 87.25 147 LEU A N 1
ATOM 1092 C CA . LEU A 1 147 ? -13.645 7.522 -0.373 1.00 87.25 147 LEU A CA 1
ATOM 1093 C C . LEU A 1 147 ? -14.028 8.075 1.015 1.00 87.25 147 LEU A C 1
ATOM 1095 O O . LEU A 1 147 ? -13.250 8.853 1.572 1.00 87.25 147 LEU A O 1
ATOM 1099 N N . PRO A 1 148 ? -15.159 7.667 1.622 1.00 88.44 148 PRO A N 1
ATOM 1100 C CA . PRO A 1 148 ? -15.490 8.056 2.993 1.00 88.44 148 PRO A CA 1
ATOM 1101 C C . PRO A 1 148 ? -14.424 7.597 4.001 1.00 88.44 148 PRO A C 1
ATOM 1103 O O . PRO A 1 148 ? -13.981 6.446 3.964 1.00 88.44 148 PRO A O 1
ATOM 1106 N N . GLY A 1 149 ? -14.051 8.453 4.954 1.00 86.94 149 GLY A N 1
ATOM 1107 C CA . GLY A 1 149 ? -13.041 8.152 5.976 1.00 86.94 149 GLY A CA 1
ATOM 1108 C C . GLY A 1 149 ? -13.388 6.921 6.818 1.00 86.94 149 GLY A C 1
ATOM 1109 O O . GLY A 1 149 ? -12.523 6.099 7.132 1.00 86.94 149 GLY A O 1
ATOM 1110 N N . VAL A 1 150 ? -14.678 6.705 7.088 1.00 89.62 150 VAL A N 1
ATOM 1111 C CA . VAL A 1 150 ? -15.168 5.488 7.756 1.00 89.62 150 VAL A CA 1
ATOM 1112 C C . VAL A 1 150 ? -14.833 4.205 6.984 1.00 89.62 150 VAL A C 1
ATOM 1114 O O . VAL A 1 150 ? -14.538 3.179 7.597 1.00 89.62 150 VAL A O 1
ATOM 1117 N N . GLU A 1 151 ? -14.799 4.248 5.650 1.00 90.12 151 GLU A N 1
ATOM 1118 C CA . GLU A 1 151 ? -14.437 3.091 4.829 1.00 90.12 151 GLU A CA 1
ATOM 1119 C C . GLU A 1 151 ? -12.929 2.811 4.863 1.00 90.12 151 GLU A C 1
ATOM 1121 O O . GLU A 1 151 ? -12.514 1.650 4.822 1.00 90.12 151 GLU A O 1
ATOM 1126 N N . VAL A 1 152 ? -12.089 3.836 5.036 1.00 90.12 152 VAL A N 1
ATOM 1127 C CA . VAL A 1 152 ? -10.652 3.640 5.302 1.00 90.12 152 VAL A CA 1
ATOM 1128 C C . VAL A 1 152 ? -10.461 2.840 6.595 1.00 90.12 152 VAL A C 1
ATOM 1130 O O . VAL A 1 152 ? -9.731 1.844 6.615 1.00 90.12 152 VAL A O 1
ATOM 1133 N N . HIS A 1 153 ? -11.179 3.214 7.658 1.00 91.75 153 HIS A N 1
ATOM 1134 C CA . HIS A 1 153 ? -11.171 2.479 8.924 1.00 91.75 153 HIS A CA 1
ATOM 1135 C C . HIS A 1 153 ? -11.718 1.053 8.779 1.00 91.75 153 HIS A C 1
ATOM 1137 O O . HIS A 1 153 ? -11.152 0.121 9.354 1.00 91.75 153 HIS A O 1
ATOM 1143 N N . ALA A 1 154 ? -12.765 0.868 7.971 1.00 92.38 154 ALA A N 1
ATOM 1144 C CA . ALA A 1 154 ? -13.348 -0.437 7.677 1.00 92.38 154 ALA A CA 1
ATOM 1145 C C . ALA A 1 154 ? -12.357 -1.375 6.972 1.00 92.38 154 ALA A C 1
ATOM 1147 O O . ALA A 1 154 ? -12.202 -2.528 7.380 1.00 92.38 154 ALA A O 1
ATOM 1148 N N . ASN A 1 155 ? -11.654 -0.882 5.946 1.00 92.62 155 ASN A N 1
ATOM 1149 C CA . ASN A 1 155 ? -10.637 -1.647 5.222 1.00 92.62 155 ASN A CA 1
ATOM 1150 C C . ASN A 1 155 ? -9.486 -2.054 6.148 1.00 92.62 155 ASN A C 1
ATOM 1152 O O . ASN A 1 155 ? -9.100 -3.225 6.171 1.00 92.62 155 ASN A O 1
ATOM 1156 N N . LEU A 1 156 ? -8.984 -1.121 6.964 1.00 93.81 156 LEU A N 1
ATOM 1157 C CA . LEU A 1 156 ? -7.909 -1.410 7.910 1.00 93.81 156 LEU A CA 1
ATOM 1158 C C . LEU A 1 156 ? -8.331 -2.448 8.960 1.00 93.81 156 LEU A C 1
ATOM 1160 O O . LEU A 1 156 ? -7.621 -3.431 9.170 1.00 93.81 156 LEU A O 1
ATOM 1164 N N . LEU A 1 157 ? -9.511 -2.285 9.569 1.00 93.94 157 LEU A N 1
ATOM 1165 C CA . LEU A 1 157 ? -10.052 -3.250 10.528 1.00 93.94 157 LEU A CA 1
ATOM 1166 C C . LEU A 1 157 ? -10.219 -4.635 9.893 1.00 93.94 157 LEU A C 1
ATOM 1168 O O . LEU A 1 157 ? -9.810 -5.641 10.470 1.00 93.94 157 LEU A O 1
ATOM 1172 N N . ALA A 1 158 ? -10.783 -4.695 8.686 1.00 92.62 158 ALA A N 1
ATOM 1173 C CA . ALA A 1 158 ? -10.960 -5.944 7.961 1.00 92.62 158 ALA A CA 1
ATOM 1174 C C . ALA A 1 158 ? -9.620 -6.643 7.671 1.00 92.62 158 ALA A C 1
ATOM 1176 O O . ALA A 1 158 ? -9.537 -7.863 7.805 1.00 92.62 158 ALA A O 1
ATOM 1177 N N . GLY A 1 159 ? -8.574 -5.888 7.319 1.00 91.88 159 GLY A N 1
ATOM 1178 C CA . GLY A 1 159 ? -7.215 -6.405 7.138 1.00 91.88 159 GLY A CA 1
ATOM 1179 C C . GLY A 1 159 ? -6.612 -6.971 8.423 1.00 91.88 159 GLY A C 1
ATOM 1180 O O . GLY A 1 159 ? -6.107 -8.096 8.430 1.00 91.88 159 GLY A O 1
ATOM 1181 N N . LEU A 1 160 ? -6.741 -6.237 9.533 1.00 92.69 160 LEU A N 1
ATOM 1182 C CA . LEU A 1 160 ? -6.277 -6.664 10.859 1.00 92.69 160 LEU A CA 1
ATOM 1183 C C . LEU A 1 160 ? -6.965 -7.967 11.307 1.00 92.69 160 LEU A C 1
ATOM 1185 O O . LEU A 1 160 ? -6.302 -8.923 11.721 1.00 92.69 160 LEU A O 1
ATOM 1189 N N . LEU A 1 161 ? -8.291 -8.044 11.154 1.00 91.31 161 LEU A N 1
ATOM 1190 C CA . LEU A 1 161 ? -9.089 -9.231 11.487 1.00 91.31 161 LEU A CA 1
ATOM 1191 C C . LEU A 1 161 ? -8.859 -10.405 10.527 1.00 91.31 161 LEU A C 1
ATOM 1193 O O . LEU A 1 161 ? -8.973 -11.560 10.940 1.00 91.31 161 LEU A O 1
ATOM 1197 N N . ALA A 1 162 ? -8.475 -10.151 9.275 1.00 89.69 162 ALA A N 1
ATOM 1198 C CA . ALA A 1 162 ? -8.053 -11.192 8.338 1.00 89.69 162 ALA A CA 1
ATOM 1199 C C . ALA A 1 162 ? -6.610 -11.664 8.581 1.00 89.69 162 ALA A C 1
ATOM 1201 O O . ALA A 1 162 ? -6.263 -12.772 8.183 1.00 89.69 162 ALA A O 1
ATOM 1202 N N . GLY A 1 163 ? -5.779 -10.847 9.241 1.00 88.31 163 GLY A N 1
ATOM 1203 C CA . GLY A 1 163 ? -4.356 -11.137 9.444 1.00 88.31 163 GLY A CA 1
ATOM 1204 C C . GLY A 1 163 ? -3.563 -11.045 8.141 1.00 88.31 163 GLY A C 1
ATOM 1205 O O . GLY A 1 163 ? -2.509 -11.655 8.014 1.00 88.31 163 GLY A O 1
ATOM 1206 N N . LYS A 1 164 ? -4.107 -10.322 7.158 1.00 84.06 164 LYS A N 1
ATOM 1207 C CA . LYS A 1 164 ? -3.539 -10.143 5.824 1.00 84.06 164 LYS A CA 1
ATOM 1208 C C . LYS A 1 164 ? -3.493 -8.651 5.540 1.00 84.06 164 LYS A C 1
ATOM 1210 O O . LYS A 1 164 ? -4.512 -8.048 5.207 1.00 84.06 164 LYS A O 1
ATOM 1215 N N . LEU A 1 165 ? -2.315 -8.069 5.713 1.00 90.50 165 LEU A N 1
ATOM 1216 C CA . LEU A 1 165 ? -2.032 -6.682 5.373 1.00 90.50 165 LEU A CA 1
ATOM 1217 C C . LEU A 1 165 ? -0.893 -6.667 4.357 1.00 90.50 165 LEU A C 1
ATOM 1219 O O . LEU A 1 165 ? 0.116 -7.334 4.597 1.00 90.50 165 LEU A O 1
ATOM 1223 N N . PRO A 1 166 ? -1.035 -5.938 3.238 1.00 90.31 166 PRO A N 1
ATOM 1224 C CA . PRO A 1 166 ? 0.085 -5.711 2.352 1.00 90.31 166 PRO A CA 1
ATOM 1225 C C . PRO A 1 166 ? 1.208 -5.015 3.115 1.00 90.31 166 PRO A C 1
ATOM 1227 O O . PRO A 1 166 ? 0.955 -4.143 3.951 1.00 90.31 166 PRO A O 1
ATOM 1230 N N . HIS A 1 167 ? 2.446 -5.382 2.825 1.00 89.88 167 HIS A N 1
ATOM 1231 C CA . HIS A 1 167 ? 3.596 -4.805 3.503 1.00 89.88 167 HIS A CA 1
ATOM 1232 C C . HIS A 1 167 ? 4.743 -4.563 2.520 1.00 89.88 167 HIS A C 1
ATOM 1234 O O . HIS A 1 167 ? 4.895 -5.257 1.514 1.00 89.88 167 HIS A O 1
ATOM 1240 N N . ALA A 1 168 ? 5.536 -3.532 2.808 1.00 87.12 168 ALA A N 1
ATOM 1241 C CA . ALA A 1 168 ? 6.715 -3.150 2.039 1.00 87.12 168 ALA A CA 1
ATOM 1242 C C . ALA A 1 168 ? 7.922 -3.110 2.991 1.00 87.12 168 ALA A C 1
ATOM 1244 O O . ALA A 1 168 ? 8.228 -2.055 3.553 1.00 87.12 168 ALA A O 1
ATOM 1245 N N . PRO A 1 169 ? 8.578 -4.260 3.233 1.00 84.88 169 PRO A N 1
ATOM 1246 C CA . PRO A 1 169 ? 9.700 -4.354 4.155 1.00 84.88 169 PRO A CA 1
ATOM 1247 C C . PRO A 1 169 ? 10.848 -3.407 3.793 1.00 84.88 169 PRO A C 1
ATOM 1249 O O . PRO A 1 169 ? 11.078 -3.161 2.610 1.00 84.88 169 PRO A O 1
ATOM 1252 N N . PRO A 1 170 ? 11.663 -2.959 4.764 1.00 82.75 170 PRO A N 1
ATOM 1253 C CA . PRO A 1 170 ? 12.780 -2.051 4.496 1.00 82.75 170 PRO A CA 1
ATOM 1254 C C . PRO A 1 170 ? 13.808 -2.577 3.482 1.00 82.75 170 PRO A C 1
ATOM 1256 O O . PRO A 1 170 ? 14.435 -1.791 2.776 1.00 82.75 170 PRO A O 1
ATOM 1259 N N . TRP A 1 171 ? 13.983 -3.899 3.387 1.00 85.19 171 TRP A N 1
ATOM 1260 C CA . TRP A 1 171 ? 14.929 -4.515 2.455 1.00 85.19 171 TRP A CA 1
ATOM 1261 C C . TRP A 1 171 ? 14.506 -4.379 0.987 1.00 85.19 171 TRP A C 1
ATOM 1263 O O . TRP A 1 171 ? 15.358 -4.504 0.110 1.00 85.19 171 TRP A O 1
ATOM 1273 N N . THR A 1 172 ? 13.233 -4.083 0.692 1.00 89.69 172 THR A N 1
ATOM 1274 C CA . THR A 1 172 ? 12.767 -3.915 -0.695 1.00 89.69 172 THR A CA 1
ATOM 1275 C C . THR A 1 172 ? 13.411 -2.705 -1.367 1.00 89.69 172 THR A C 1
ATOM 1277 O O . THR A 1 172 ? 13.702 -2.769 -2.556 1.00 89.69 172 THR A O 1
ATOM 1280 N N . MET A 1 173 ? 13.733 -1.650 -0.606 1.00 87.25 173 MET A N 1
ATOM 1281 C CA . MET A 1 173 ? 14.505 -0.503 -1.103 1.00 87.25 173 MET A CA 1
ATOM 1282 C C . MET A 1 173 ? 15.930 -0.901 -1.502 1.00 87.25 173 MET A C 1
ATOM 1284 O O . MET A 1 173 ? 16.430 -0.469 -2.538 1.00 87.25 173 MET A O 1
ATOM 1288 N N . LEU A 1 174 ? 16.589 -1.738 -0.692 1.00 90.94 174 LEU A N 1
ATOM 1289 C CA . LEU A 1 174 ? 17.935 -2.223 -1.003 1.00 90.94 174 LEU A CA 1
ATOM 1290 C C . LEU A 1 174 ? 17.913 -3.152 -2.221 1.00 90.94 174 LEU A C 1
ATOM 1292 O O . LEU A 1 174 ? 18.779 -3.048 -3.088 1.00 90.94 174 LEU A O 1
ATOM 1296 N N . LEU A 1 175 ? 16.903 -4.022 -2.304 1.00 92.00 175 LEU A N 1
ATOM 1297 C CA . LEU A 1 175 ? 16.687 -4.874 -3.467 1.00 92.00 175 LEU A CA 1
ATOM 1298 C C . LEU A 1 175 ? 16.469 -4.038 -4.734 1.00 92.00 175 LEU A C 1
ATOM 1300 O O . LEU A 1 175 ? 17.096 -4.322 -5.749 1.00 92.00 175 LEU A O 1
ATOM 1304 N N . GLU A 1 176 ? 15.635 -2.996 -4.685 1.00 93.75 176 GLU A N 1
ATOM 1305 C CA . GLU A 1 176 ? 15.412 -2.108 -5.831 1.00 93.75 176 GLU A CA 1
ATOM 1306 C C . GLU A 1 176 ? 16.706 -1.419 -6.265 1.00 93.75 176 GLU A C 1
ATOM 1308 O O . GLU A 1 176 ? 17.046 -1.455 -7.443 1.00 93.75 176 GLU A O 1
ATOM 1313 N N . ALA A 1 177 ? 17.481 -0.870 -5.325 1.00 95.06 177 ALA A N 1
ATOM 1314 C CA . ALA A 1 177 ? 18.770 -0.254 -5.631 1.00 95.06 177 ALA A CA 1
ATOM 1315 C C . ALA A 1 177 ? 19.753 -1.247 -6.280 1.00 95.06 177 ALA A C 1
ATOM 1317 O O . ALA A 1 177 ? 20.445 -0.897 -7.241 1.00 95.06 177 ALA A O 1
ATOM 1318 N N . ALA A 1 178 ? 19.790 -2.492 -5.799 1.00 95.56 178 ALA A N 1
ATOM 1319 C CA . ALA A 1 178 ? 20.609 -3.551 -6.382 1.00 95.56 178 ALA A CA 1
ATOM 1320 C C . ALA A 1 178 ? 20.144 -3.917 -7.802 1.00 95.56 178 ALA A C 1
ATOM 1322 O O . ALA A 1 178 ? 20.969 -4.006 -8.710 1.00 95.56 178 ALA A O 1
ATOM 1323 N N . VAL A 1 179 ? 18.832 -4.064 -8.019 1.00 95.25 179 VAL A N 1
ATOM 1324 C CA . VAL A 1 179 ? 18.239 -4.352 -9.337 1.00 95.25 179 VAL A CA 1
ATOM 1325 C C . VAL A 1 179 ? 18.504 -3.213 -10.319 1.00 95.25 179 VAL A C 1
ATOM 1327 O O . VAL A 1 179 ? 18.935 -3.472 -11.439 1.00 95.25 179 VAL A O 1
ATOM 1330 N N . LEU A 1 180 ? 18.320 -1.958 -9.902 1.00 96.56 180 LEU A N 1
ATOM 1331 C CA . LEU A 1 180 ? 18.628 -0.776 -10.709 1.00 96.56 180 LEU A CA 1
ATOM 1332 C C . LEU A 1 180 ? 20.101 -0.748 -11.115 1.00 96.56 180 LEU A C 1
ATOM 1334 O O . LEU A 1 180 ? 20.412 -0.547 -12.287 1.00 96.56 180 LEU A O 1
ATOM 1338 N N . SER A 1 181 ? 21.000 -0.992 -10.159 1.00 97.31 181 SER A N 1
ATOM 1339 C CA . SER A 1 181 ? 22.445 -1.009 -10.402 1.00 97.31 181 SER A CA 1
ATOM 1340 C C . SER A 1 181 ? 22.836 -2.124 -11.371 1.00 97.31 181 SER A C 1
ATOM 1342 O O . SER A 1 181 ? 23.596 -1.888 -12.308 1.00 97.31 181 SER A 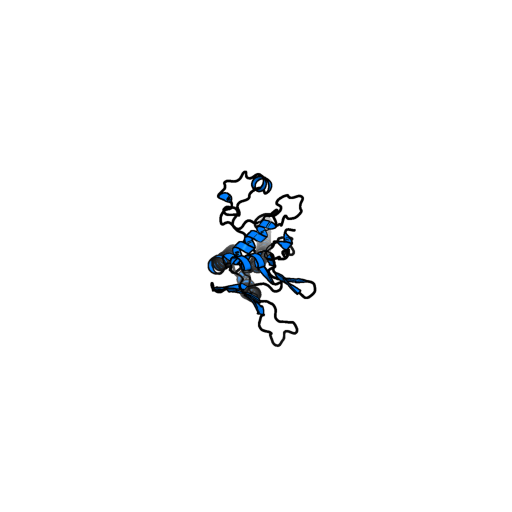O 1
ATOM 1344 N N . LEU A 1 182 ? 22.278 -3.325 -11.193 1.00 97.12 182 LEU A N 1
ATOM 1345 C CA . LEU A 1 182 ? 22.518 -4.467 -12.072 1.00 97.12 182 LEU A CA 1
ATOM 1346 C C . LEU A 1 182 ? 21.990 -4.209 -13.489 1.00 97.12 182 LEU A C 1
ATOM 1348 O O . LEU A 1 182 ? 22.709 -4.430 -14.462 1.00 97.12 182 LEU A O 1
ATOM 1352 N N . LEU A 1 183 ? 20.757 -3.711 -13.616 1.00 96.75 183 LEU A N 1
ATOM 1353 C CA . LEU A 1 183 ? 20.164 -3.382 -14.911 1.00 96.75 183 LEU A CA 1
ATOM 1354 C C . LEU A 1 183 ? 20.958 -2.287 -15.619 1.00 96.75 183 LEU A C 1
ATOM 1356 O O . LEU A 1 183 ? 21.236 -2.428 -16.805 1.00 96.75 183 LEU A O 1
ATOM 1360 N N . ALA A 1 184 ? 21.373 -1.235 -14.913 1.00 96.00 184 ALA A N 1
ATOM 1361 C CA . ALA A 1 184 ? 22.222 -0.198 -15.487 1.00 96.00 184 ALA A CA 1
ATOM 1362 C C . ALA A 1 184 ? 23.568 -0.774 -15.958 1.00 96.00 184 ALA A C 1
ATOM 1364 O O . ALA A 1 184 ? 23.964 -0.538 -17.096 1.00 96.00 184 ALA A O 1
ATOM 1365 N N . LEU A 1 185 ? 24.236 -1.584 -15.131 1.00 97.44 185 LEU A N 1
ATOM 1366 C CA . LEU A 1 185 ? 25.526 -2.193 -15.462 1.00 97.44 185 LEU A CA 1
ATOM 1367 C C . LEU A 1 185 ? 25.454 -3.090 -16.708 1.00 97.44 185 LEU A C 1
ATOM 1369 O O . LEU A 1 185 ? 26.375 -3.085 -17.523 1.00 97.44 185 LEU A O 1
ATOM 1373 N N . VAL A 1 186 ? 24.366 -3.848 -16.866 1.00 97.00 186 VAL A N 1
ATOM 1374 C CA . VAL A 1 186 ? 24.186 -4.790 -17.982 1.00 97.00 186 VAL A CA 1
ATOM 1375 C C . VAL A 1 186 ? 23.658 -4.094 -19.235 1.00 97.00 186 VAL A C 1
ATOM 1377 O O . VAL A 1 186 ? 24.187 -4.299 -20.327 1.00 97.00 186 VAL A O 1
ATOM 1380 N N . LEU A 1 187 ? 22.614 -3.273 -19.109 1.00 95.94 187 LEU A N 1
ATOM 1381 C CA . LEU A 1 187 ? 21.908 -2.705 -20.258 1.00 95.94 187 LEU A CA 1
ATOM 1382 C C . LEU A 1 187 ? 22.659 -1.541 -20.898 1.00 95.94 187 LEU A C 1
ATOM 1384 O O . LEU A 1 187 ? 22.587 -1.391 -22.115 1.00 95.94 187 LEU A O 1
ATOM 1388 N N . LEU A 1 188 ? 23.404 -0.746 -20.126 1.00 94.12 188 LEU A N 1
ATOM 1389 C CA . LEU A 1 188 ? 24.138 0.404 -20.656 1.00 94.12 188 LEU A CA 1
ATOM 1390 C C . LEU A 1 188 ? 25.160 0.016 -21.753 1.00 94.12 188 LEU A C 1
ATOM 1392 O O . LEU A 1 188 ? 25.153 0.662 -22.800 1.00 94.12 188 LEU A O 1
ATOM 1396 N N . PRO A 1 189 ? 25.993 -1.039 -21.603 1.00 94.06 189 PRO A N 1
ATOM 1397 C CA . PRO A 1 189 ? 26.860 -1.513 -22.686 1.00 94.06 189 PRO A CA 1
ATOM 1398 C C . PRO A 1 189 ? 26.155 -2.419 -23.709 1.00 94.06 189 PRO A C 1
ATOM 1400 O O . PRO A 1 189 ? 26.617 -2.514 -24.849 1.00 94.06 189 PRO A O 1
ATOM 1403 N N . LEU A 1 190 ? 25.077 -3.112 -23.322 1.00 93.56 190 LEU A N 1
ATOM 1404 C CA . LEU A 1 190 ? 24.384 -4.074 -24.184 1.00 93.56 190 LEU A CA 1
ATOM 1405 C C . LEU A 1 190 ? 23.469 -3.391 -25.206 1.00 93.56 190 LEU A C 1
ATOM 1407 O O . LEU A 1 190 ? 23.529 -3.729 -26.386 1.00 93.56 190 LEU A O 1
ATOM 1411 N N . LEU A 1 191 ? 22.644 -2.431 -24.774 1.00 91.69 191 LEU A N 1
ATOM 1412 C CA . LEU A 1 191 ? 21.637 -1.788 -25.624 1.00 91.69 191 LEU A CA 1
ATOM 1413 C C . LEU A 1 191 ? 22.230 -1.157 -26.898 1.00 91.69 191 LEU A C 1
ATOM 1415 O O . LEU A 1 191 ? 21.674 -1.432 -27.961 1.00 91.69 191 LEU A O 1
ATOM 1419 N N . PRO A 1 192 ? 23.372 -0.433 -26.866 1.00 89.44 192 PRO A N 1
ATOM 1420 C CA . PRO A 1 192 ? 24.007 0.124 -28.068 1.00 89.44 192 PRO A CA 1
ATOM 1421 C C . PRO A 1 192 ? 24.388 -0.904 -29.133 1.00 89.44 192 PRO A C 1
ATOM 1423 O O . PRO A 1 192 ? 24.537 -0.545 -30.298 1.00 89.44 192 PRO A O 1
ATOM 1426 N N . ARG A 1 193 ? 24.556 -2.173 -28.746 1.00 90.12 193 ARG A N 1
ATOM 1427 C CA . ARG A 1 193 ? 24.933 -3.272 -29.646 1.00 90.12 193 ARG A CA 1
ATOM 1428 C C . ARG A 1 193 ? 23.726 -3.948 -30.295 1.00 90.12 193 ARG A C 1
ATOM 1430 O O . ARG A 1 193 ? 23.905 -4.762 -31.196 1.00 90.12 193 ARG A O 1
ATOM 1437 N N . LEU A 1 194 ? 22.515 -3.648 -29.831 1.00 90.44 194 LEU A N 1
ATOM 1438 C CA . LEU A 1 194 ? 21.280 -4.233 -30.338 1.00 90.44 194 LEU A CA 1
ATOM 1439 C C . LEU A 1 194 ? 20.678 -3.366 -31.446 1.00 90.44 194 LEU A C 1
ATOM 1441 O O . LEU A 1 194 ? 20.783 -2.138 -31.434 1.00 90.44 194 LEU A O 1
ATOM 1445 N N . SER A 1 195 ? 19.984 -4.009 -32.388 1.00 91.00 195 SER A N 1
ATOM 1446 C CA . SER A 1 195 ? 19.128 -3.285 -33.328 1.00 91.00 195 SER A CA 1
ATOM 1447 C C . SER A 1 195 ? 17.980 -2.591 -32.572 1.00 91.00 195 SER A C 1
ATOM 1449 O O . SER A 1 195 ? 17.559 -3.082 -31.519 1.00 91.00 195 SER A O 1
ATOM 1451 N N . PRO A 1 196 ? 17.420 -1.480 -33.088 1.00 90.38 196 PRO A N 1
ATOM 1452 C CA . PRO A 1 196 ? 16.327 -0.767 -32.419 1.00 90.38 196 PRO A CA 1
ATOM 1453 C C . PRO A 1 196 ? 15.130 -1.664 -32.073 1.00 90.38 196 PRO A C 1
ATOM 1455 O O . PRO A 1 196 ? 14.596 -1.591 -30.970 1.00 90.38 196 PRO A O 1
ATOM 1458 N N . HIS A 1 197 ? 14.748 -2.568 -32.981 1.00 92.38 197 HIS A N 1
ATOM 1459 C CA . HIS A 1 197 ? 13.653 -3.514 -32.751 1.00 92.38 197 HIS A CA 1
ATOM 1460 C C . HIS A 1 197 ? 13.976 -4.522 -31.640 1.00 92.38 197 HIS A C 1
ATOM 1462 O O . HIS A 1 197 ? 13.121 -4.804 -30.802 1.00 92.38 197 HIS A O 1
ATOM 1468 N N . ALA A 1 198 ? 15.216 -5.024 -31.592 1.00 94.50 198 ALA A N 1
ATOM 1469 C CA . ALA A 1 198 ? 15.657 -5.928 -30.534 1.00 94.50 198 ALA A CA 1
ATOM 1470 C C . ALA A 1 198 ? 15.708 -5.226 -29.167 1.00 94.50 198 ALA A C 1
ATOM 1472 O O . ALA A 1 198 ? 15.309 -5.818 -28.168 1.00 94.50 198 ALA A O 1
ATOM 1473 N N . ALA A 1 199 ? 16.132 -3.958 -29.120 1.00 94.50 199 ALA A N 1
ATOM 1474 C CA . ALA A 1 199 ? 16.128 -3.157 -27.896 1.00 94.50 199 ALA A CA 1
ATOM 1475 C C . ALA A 1 199 ? 14.703 -2.950 -27.352 1.00 94.50 199 ALA A C 1
ATOM 1477 O O . ALA A 1 199 ? 14.464 -3.183 -26.170 1.00 94.50 199 ALA A O 1
ATOM 1478 N N . VAL A 1 200 ? 13.742 -2.592 -28.215 1.00 95.69 200 VAL A N 1
ATOM 1479 C CA . VAL A 1 200 ? 12.322 -2.470 -27.830 1.00 95.69 200 VAL A CA 1
ATOM 1480 C C . VAL A 1 200 ? 11.779 -3.803 -27.308 1.00 95.69 200 VAL A C 1
ATOM 1482 O O . VAL A 1 200 ? 11.156 -3.832 -26.247 1.00 95.69 200 VAL A O 1
ATOM 1485 N N . GLY A 1 201 ? 12.044 -4.905 -28.018 1.00 97.44 201 GLY A N 1
ATOM 1486 C CA . GLY A 1 201 ? 11.609 -6.242 -27.609 1.00 97.44 201 GLY A CA 1
ATOM 1487 C C . GLY A 1 201 ? 12.171 -6.651 -26.246 1.00 97.44 201 GLY A C 1
ATOM 1488 O O . GLY A 1 201 ? 11.417 -7.090 -25.379 1.00 97.44 201 GLY A O 1
ATOM 1489 N N . LEU A 1 202 ? 13.472 -6.439 -26.021 1.00 96.94 202 LEU A N 1
ATOM 1490 C CA . LEU A 1 202 ? 14.123 -6.718 -24.740 1.00 96.94 202 LEU A CA 1
ATOM 1491 C C . LEU A 1 202 ? 13.509 -5.891 -23.604 1.00 96.94 202 LEU A C 1
ATOM 1493 O O . LEU A 1 202 ? 13.167 -6.450 -22.563 1.00 96.94 202 LEU A O 1
ATOM 1497 N N . THR A 1 203 ? 13.327 -4.582 -23.798 1.00 95.69 203 THR A N 1
ATOM 1498 C CA . THR A 1 203 ? 12.720 -3.714 -22.781 1.00 95.69 203 THR A CA 1
ATOM 1499 C C . THR A 1 203 ? 11.294 -4.150 -22.448 1.00 95.69 203 THR A C 1
ATOM 1501 O O . THR A 1 203 ? 10.945 -4.217 -21.270 1.00 95.69 203 THR A O 1
ATOM 1504 N N . LEU A 1 204 ? 10.482 -4.507 -23.449 1.00 97.31 204 LEU A N 1
ATOM 1505 C CA . LEU A 1 204 ? 9.114 -4.980 -23.228 1.00 97.31 204 LEU A CA 1
ATOM 1506 C C . LEU A 1 204 ? 9.086 -6.285 -22.421 1.00 97.31 204 LEU A C 1
ATOM 1508 O O . LEU A 1 204 ? 8.295 -6.412 -21.487 1.00 97.31 204 LEU A O 1
ATOM 1512 N N . VAL A 1 205 ? 9.981 -7.228 -22.734 1.00 97.94 205 VAL A N 1
ATOM 1513 C CA . VAL A 1 205 ? 10.126 -8.478 -21.974 1.00 97.94 205 VAL A CA 1
ATOM 1514 C C . VAL A 1 205 ? 10.528 -8.192 -20.528 1.00 97.94 205 VAL A C 1
ATOM 1516 O O . VAL A 1 205 ? 9.926 -8.750 -19.616 1.00 97.94 205 VAL A O 1
ATOM 1519 N N . LEU A 1 206 ? 11.491 -7.298 -20.288 1.00 97.38 206 LEU A N 1
ATOM 1520 C CA . LEU A 1 206 ? 11.916 -6.941 -18.929 1.00 97.38 206 LEU A CA 1
ATOM 1521 C C . LEU A 1 206 ? 10.790 -6.283 -18.119 1.00 97.38 206 LEU A C 1
ATOM 1523 O O . LEU A 1 206 ? 10.603 -6.623 -16.952 1.00 97.38 206 LEU A O 1
ATOM 1527 N N . VAL A 1 207 ? 10.011 -5.389 -18.735 1.00 96.75 207 VAL A N 1
ATOM 1528 C CA . VAL A 1 207 ? 8.832 -4.777 -18.098 1.00 96.75 207 VAL A CA 1
ATOM 1529 C C . VAL A 1 207 ? 7.777 -5.835 -17.772 1.00 96.75 207 VAL A C 1
ATOM 1531 O O . VAL A 1 207 ? 7.229 -5.827 -16.670 1.00 96.75 207 VAL A O 1
ATOM 1534 N N . LEU A 1 208 ? 7.519 -6.775 -18.687 1.00 97.44 208 LEU A N 1
ATOM 1535 C CA . LEU A 1 208 ? 6.575 -7.868 -18.455 1.00 97.44 208 LEU A CA 1
ATOM 1536 C C . LEU A 1 208 ? 7.032 -8.775 -17.306 1.00 97.44 208 LEU A C 1
ATOM 1538 O O . LEU A 1 208 ? 6.239 -9.084 -16.421 1.00 97.44 208 LEU A O 1
ATOM 1542 N N . VAL A 1 209 ? 8.309 -9.164 -17.286 1.00 97.06 209 VAL A N 1
ATOM 1543 C CA . VAL A 1 209 ? 8.893 -9.969 -16.202 1.00 97.06 209 VAL A CA 1
ATOM 1544 C C . VAL A 1 209 ? 8.757 -9.244 -14.865 1.00 97.06 209 VAL A C 1
ATOM 1546 O O . VAL A 1 209 ? 8.292 -9.839 -13.896 1.00 97.06 209 VAL A O 1
ATOM 1549 N N . LEU A 1 210 ? 9.089 -7.951 -14.813 1.00 95.88 210 LEU A N 1
ATOM 1550 C CA . LEU A 1 210 ? 8.932 -7.136 -13.609 1.00 95.88 210 LEU A CA 1
ATOM 1551 C C . LEU A 1 210 ? 7.472 -7.105 -13.131 1.00 95.88 210 LEU A C 1
ATOM 1553 O O . LEU A 1 210 ? 7.217 -7.297 -11.943 1.00 95.88 210 LEU A O 1
ATOM 1557 N N . ALA A 1 211 ? 6.517 -6.902 -14.043 1.00 95.69 211 ALA A N 1
ATOM 1558 C CA . ALA A 1 211 ? 5.093 -6.866 -13.720 1.00 95.69 211 ALA A CA 1
ATOM 1559 C C . ALA A 1 211 ? 4.589 -8.212 -13.175 1.00 95.69 211 ALA A C 1
ATOM 1561 O O . ALA A 1 211 ? 3.891 -8.243 -12.162 1.00 95.69 211 ALA A O 1
ATOM 1562 N N . VAL A 1 212 ? 4.983 -9.325 -13.803 1.00 96.75 212 VAL A N 1
ATOM 1563 C CA . VAL A 1 212 ? 4.621 -10.679 -13.356 1.00 96.75 212 VAL A CA 1
ATOM 1564 C C . VAL A 1 212 ? 5.211 -10.975 -11.979 1.00 96.75 212 VAL A C 1
ATOM 1566 O O . VAL A 1 212 ? 4.488 -11.441 -11.101 1.00 96.75 212 VAL A O 1
ATOM 1569 N N . LEU A 1 213 ? 6.490 -10.664 -11.748 1.00 95.38 213 LEU A N 1
ATOM 1570 C CA . LEU A 1 213 ? 7.134 -10.872 -10.447 1.00 95.38 213 LEU A CA 1
ATOM 1571 C C . LEU A 1 213 ? 6.486 -10.029 -9.344 1.00 95.38 213 LEU A C 1
ATOM 1573 O O . LEU A 1 213 ? 6.261 -10.533 -8.245 1.00 95.38 213 LEU A O 1
ATOM 1577 N N . ASN A 1 214 ? 6.148 -8.771 -9.636 1.00 94.62 214 ASN A N 1
ATOM 1578 C CA . ASN A 1 214 ? 5.459 -7.894 -8.692 1.00 94.62 214 ASN A CA 1
ATOM 1579 C C . ASN A 1 214 ? 4.068 -8.443 -8.336 1.00 94.62 214 ASN A C 1
ATOM 1581 O O . ASN A 1 214 ? 3.728 -8.560 -7.160 1.00 94.62 214 ASN A O 1
ATOM 1585 N N . LEU A 1 215 ? 3.300 -8.869 -9.346 1.00 93.94 215 LEU A N 1
ATOM 1586 C CA . LEU A 1 215 ? 1.972 -9.446 -9.150 1.00 93.94 215 LEU A CA 1
ATOM 1587 C C . LEU A 1 215 ? 2.022 -10.754 -8.352 1.00 93.94 215 LEU A C 1
ATOM 1589 O O . LEU A 1 215 ? 1.191 -10.956 -7.469 1.00 93.94 215 LEU A O 1
ATOM 1593 N N . LEU A 1 216 ? 2.997 -11.624 -8.632 1.00 95.75 216 LEU A N 1
ATOM 1594 C CA . LEU A 1 216 ? 3.208 -12.858 -7.876 1.00 95.75 216 LEU A CA 1
ATOM 1595 C C . LEU A 1 216 ? 3.555 -12.555 -6.416 1.00 95.75 216 LEU A C 1
ATOM 1597 O O . LEU A 1 216 ? 2.908 -13.096 -5.523 1.00 95.75 216 LEU A O 1
ATOM 1601 N N . ALA A 1 217 ? 4.504 -11.648 -6.167 1.00 93.62 217 ALA A N 1
ATOM 1602 C CA . ALA A 1 217 ? 4.897 -11.245 -4.818 1.00 93.62 217 ALA A CA 1
ATOM 1603 C C . ALA A 1 217 ? 3.711 -10.676 -4.015 1.00 93.62 217 ALA A C 1
ATOM 1605 O O . ALA A 1 217 ? 3.518 -11.023 -2.845 1.00 93.62 217 ALA A O 1
ATOM 1606 N N . TRP A 1 218 ? 2.868 -9.868 -4.662 1.00 90.69 218 TRP A N 1
ATOM 1607 C CA . TRP A 1 218 ? 1.642 -9.353 -4.062 1.00 90.69 218 TRP A CA 1
ATOM 1608 C C . TRP A 1 218 ? 0.615 -10.462 -3.790 1.00 90.69 218 TRP A C 1
ATOM 1610 O O . TRP A 1 218 ? 0.069 -10.535 -2.690 1.00 90.69 218 TRP A O 1
ATOM 1620 N N . ALA A 1 219 ? 0.370 -11.356 -4.751 1.00 90.56 219 ALA A N 1
ATOM 1621 C CA . ALA A 1 219 ? -0.657 -12.391 -4.642 1.00 90.56 219 ALA A CA 1
ATOM 1622 C C . ALA A 1 219 ? -0.318 -13.483 -3.613 1.00 90.56 219 ALA A C 1
ATOM 1624 O O . ALA A 1 219 ? -1.214 -13.959 -2.913 1.00 90.56 219 ALA A O 1
ATOM 1625 N N . THR A 1 220 ? 0.951 -13.892 -3.510 1.00 90.50 220 THR A N 1
ATOM 1626 C CA . THR A 1 220 ? 1.362 -14.998 -2.629 1.00 90.50 220 THR A CA 1
ATOM 1627 C C . THR A 1 220 ? 1.780 -14.530 -1.243 1.00 90.50 220 THR A C 1
ATOM 1629 O O . THR A 1 220 ? 1.488 -15.210 -0.262 1.00 90.50 220 THR A O 1
ATOM 1632 N N . ALA A 1 221 ? 2.468 -13.389 -1.153 1.00 88.19 221 ALA A N 1
ATOM 1633 C CA . ALA A 1 221 ? 3.068 -12.910 0.090 1.00 88.19 221 ALA A CA 1
ATOM 1634 C C . ALA A 1 221 ? 2.476 -11.583 0.588 1.00 88.19 221 ALA A C 1
ATOM 1636 O O . ALA A 1 221 ? 2.813 -11.153 1.684 1.00 88.19 221 ALA A O 1
ATOM 1637 N N . GLY A 1 222 ? 1.606 -10.914 -0.181 1.00 88.62 222 GLY A N 1
ATOM 1638 C CA . GLY A 1 222 ? 1.156 -9.557 0.155 1.00 88.62 222 GLY A CA 1
ATOM 1639 C C . GLY A 1 222 ? 2.284 -8.522 0.079 1.00 88.62 222 GLY A C 1
ATOM 1640 O O . GLY A 1 222 ? 2.161 -7.430 0.636 1.00 88.62 222 GLY A O 1
ATOM 1641 N N . LEU A 1 223 ? 3.386 -8.860 -0.590 1.00 91.38 223 LEU A N 1
ATOM 1642 C CA . LEU A 1 223 ? 4.575 -8.028 -0.653 1.00 91.38 223 LEU A CA 1
ATOM 1643 C C . LEU A 1 223 ? 4.401 -6.954 -1.726 1.00 91.38 223 LEU A C 1
ATOM 1645 O O . LEU A 1 223 ? 4.122 -7.261 -2.884 1.00 91.38 223 LEU A O 1
ATOM 1649 N N . VAL A 1 224 ? 4.612 -5.694 -1.353 1.00 90.56 224 VAL A N 1
ATOM 1650 C CA . VAL A 1 224 ? 4.612 -4.574 -2.298 1.00 90.56 224 VAL A CA 1
ATOM 1651 C C . VAL A 1 224 ? 6.050 -4.216 -2.642 1.00 90.56 224 VAL A C 1
ATOM 1653 O O . VAL A 1 224 ? 6.778 -3.645 -1.829 1.00 90.56 224 VAL A O 1
ATOM 1656 N N . LEU A 1 225 ? 6.456 -4.577 -3.860 1.00 92.00 225 LEU A N 1
ATOM 1657 C CA . LEU A 1 225 ? 7.774 -4.265 -4.399 1.00 92.00 225 LEU A CA 1
ATOM 1658 C C . LEU A 1 225 ? 7.739 -2.923 -5.143 1.00 92.00 225 LEU A C 1
ATOM 1660 O O . LEU A 1 225 ? 6.840 -2.709 -5.965 1.00 92.00 225 LEU A O 1
ATOM 1664 N N . PRO A 1 226 ? 8.703 -2.023 -4.904 1.00 90.44 226 PRO A N 1
ATOM 1665 C CA . PRO A 1 226 ? 8.818 -0.809 -5.693 1.00 90.44 226 PRO A CA 1
ATOM 1666 C C . PRO A 1 226 ? 9.298 -1.163 -7.112 1.00 90.44 226 PRO A C 1
ATOM 1668 O O . PRO A 1 226 ? 10.216 -1.958 -7.308 1.00 90.44 226 PRO A O 1
ATOM 1671 N N . ALA A 1 227 ? 8.598 -0.635 -8.114 1.00 91.75 227 ALA A N 1
ATOM 1672 C CA . ALA A 1 227 ? 8.862 -0.913 -9.530 1.00 91.75 227 ALA A CA 1
ATOM 1673 C C . ALA A 1 227 ? 8.984 0.363 -10.374 1.00 91.75 227 ALA A C 1
ATOM 1675 O O . ALA A 1 227 ? 9.490 0.316 -11.495 1.00 91.75 227 ALA A O 1
ATOM 1676 N N . ALA A 1 228 ? 8.535 1.506 -9.846 1.00 91.88 228 ALA A N 1
ATOM 1677 C CA . ALA A 1 228 ? 8.452 2.757 -10.590 1.00 91.88 228 ALA A CA 1
ATOM 1678 C C . ALA A 1 228 ? 9.830 3.228 -11.074 1.00 91.88 228 ALA A C 1
ATOM 1680 O O . ALA A 1 228 ? 9.992 3.505 -12.260 1.00 91.88 228 ALA A O 1
ATOM 1681 N N . ALA A 1 229 ? 10.841 3.246 -10.197 1.00 94.50 229 ALA A N 1
ATOM 1682 C CA . ALA A 1 229 ? 12.189 3.663 -10.576 1.00 94.50 229 ALA A CA 1
ATOM 1683 C C . ALA A 1 229 ? 12.792 2.728 -11.635 1.00 94.50 229 ALA A C 1
ATOM 1685 O O . ALA A 1 229 ? 13.445 3.189 -12.570 1.00 94.50 229 ALA A O 1
ATOM 1686 N N . THR A 1 230 ? 12.516 1.424 -11.532 1.00 95.31 230 THR A N 1
ATOM 1687 C CA . THR A 1 230 ? 12.979 0.424 -12.504 1.00 95.31 230 THR A CA 1
ATOM 1688 C C . THR A 1 230 ? 12.350 0.644 -13.877 1.00 95.31 230 THR A C 1
ATOM 1690 O O . THR A 1 230 ? 13.059 0.667 -14.881 1.00 95.31 230 THR A O 1
ATOM 1693 N N . ILE A 1 231 ? 11.038 0.883 -13.938 1.00 95.31 231 ILE A N 1
ATOM 1694 C CA . ILE A 1 231 ? 10.339 1.194 -15.193 1.00 95.31 231 ILE A CA 1
ATOM 1695 C C . ILE A 1 231 ? 10.866 2.505 -15.791 1.00 95.31 231 ILE A C 1
ATOM 1697 O O . ILE A 1 231 ? 11.137 2.559 -16.992 1.00 95.31 231 ILE A O 1
ATOM 1701 N N . CYS A 1 232 ? 11.077 3.540 -14.971 1.00 96.81 232 CYS A N 1
ATOM 1702 C CA . CYS A 1 232 ? 11.666 4.802 -15.417 1.00 96.81 232 CYS A CA 1
ATOM 1703 C C . CYS A 1 232 ? 13.070 4.599 -16.000 1.00 96.81 232 CYS A C 1
ATOM 1705 O O . CYS A 1 232 ? 13.352 5.118 -17.077 1.00 96.81 232 CYS A O 1
ATOM 1707 N N . LEU A 1 233 ? 13.927 3.810 -15.342 1.00 97.00 233 LEU A N 1
ATOM 1708 C CA . LEU A 1 233 ? 15.267 3.488 -15.839 1.00 97.00 233 LEU A CA 1
ATOM 1709 C C . LEU A 1 233 ? 15.200 2.770 -17.192 1.00 97.00 233 LEU A C 1
ATOM 1711 O O . LEU A 1 233 ? 15.864 3.187 -18.138 1.00 97.00 233 LEU A O 1
ATOM 1715 N N . LEU A 1 234 ? 14.382 1.720 -17.305 1.00 96.62 234 LEU A N 1
ATOM 1716 C CA . LEU A 1 234 ? 14.207 0.967 -18.551 1.00 96.62 234 LEU A CA 1
ATOM 1717 C C . LEU A 1 234 ? 13.712 1.865 -19.695 1.00 96.62 234 LEU A C 1
ATOM 1719 O O . LEU A 1 234 ? 14.216 1.783 -20.816 1.00 96.62 234 LEU A O 1
ATOM 1723 N N . THR A 1 235 ? 12.764 2.755 -19.398 1.00 95.81 235 THR A N 1
ATOM 1724 C CA . THR A 1 235 ? 12.203 3.709 -20.364 1.00 95.81 235 THR A CA 1
ATOM 1725 C C . THR A 1 235 ? 13.237 4.754 -20.785 1.00 95.81 235 THR A C 1
ATOM 1727 O O . THR A 1 235 ? 13.369 5.053 -21.973 1.00 95.81 235 THR A O 1
ATOM 1730 N N . LEU A 1 236 ? 14.015 5.278 -19.834 1.00 96.38 236 LEU A N 1
ATOM 1731 C CA . LEU A 1 236 ? 15.092 6.231 -20.091 1.00 96.38 236 LEU A CA 1
ATOM 1732 C C . LEU A 1 236 ? 16.179 5.607 -20.972 1.00 96.38 236 LEU A C 1
ATOM 1734 O O . LEU A 1 236 ? 16.548 6.190 -21.989 1.00 96.38 236 LEU A O 1
ATOM 1738 N N . LEU A 1 237 ? 16.654 4.409 -20.625 1.00 95.38 237 LEU A N 1
ATOM 1739 C CA . LEU A 1 237 ? 17.677 3.699 -21.394 1.00 95.38 237 LEU A CA 1
ATOM 1740 C C . LEU A 1 237 ? 17.203 3.374 -22.815 1.00 95.38 237 LEU A C 1
ATOM 1742 O O . LEU A 1 237 ? 17.957 3.576 -23.766 1.00 95.38 237 LEU A O 1
ATOM 1746 N N . LEU A 1 238 ? 15.948 2.938 -22.977 1.00 94.81 238 LEU A N 1
ATOM 1747 C CA . LEU A 1 238 ? 15.358 2.721 -24.297 1.00 94.81 238 LEU A CA 1
ATOM 1748 C C . LEU A 1 238 ? 15.309 4.023 -25.107 1.00 94.81 238 LEU A C 1
ATOM 1750 O O . LEU A 1 238 ? 15.711 4.045 -26.268 1.00 94.81 238 LEU A O 1
ATOM 1754 N N . THR A 1 239 ? 14.858 5.118 -24.494 1.00 93.88 239 THR A N 1
ATOM 1755 C CA . THR A 1 239 ? 14.760 6.426 -25.159 1.00 93.88 239 THR A CA 1
ATOM 1756 C C . THR A 1 239 ? 16.133 6.921 -25.614 1.00 93.88 239 THR A C 1
ATOM 1758 O O . THR A 1 239 ? 16.291 7.331 -26.765 1.00 93.88 239 THR A O 1
ATOM 1761 N N . LEU A 1 240 ? 17.147 6.825 -24.748 1.00 92.50 240 LEU A N 1
ATOM 1762 C CA . LEU A 1 240 ? 18.528 7.175 -25.084 1.00 92.50 240 LEU A CA 1
ATOM 1763 C C . LEU A 1 240 ? 19.062 6.308 -26.228 1.00 92.50 240 LEU A C 1
ATOM 1765 O O . LEU A 1 240 ? 19.662 6.838 -27.161 1.00 92.50 240 LEU A O 1
ATOM 1769 N N . GLN A 1 241 ? 18.802 4.999 -26.202 1.00 91.12 241 GLN A N 1
ATOM 1770 C CA . GLN A 1 241 ? 19.217 4.084 -27.264 1.00 91.12 241 GLN A CA 1
ATOM 1771 C C . GLN A 1 241 ? 18.599 4.453 -28.616 1.00 91.12 241 GLN A C 1
ATOM 1773 O O . GLN A 1 241 ? 19.305 4.505 -29.622 1.00 91.12 241 GLN A O 1
ATOM 1778 N N . LEU A 1 242 ? 17.295 4.736 -28.660 1.00 91.06 242 LEU A N 1
ATOM 1779 C CA . LEU A 1 242 ? 16.615 5.127 -29.898 1.00 91.06 242 LEU A CA 1
ATOM 1780 C C . LEU A 1 242 ? 17.130 6.477 -30.418 1.00 91.06 242 LEU A C 1
ATOM 1782 O O . LEU A 1 242 ? 17.357 6.639 -31.622 1.00 91.06 242 LEU A O 1
ATOM 1786 N N . TYR A 1 243 ? 17.381 7.428 -29.516 1.00 89.88 243 TYR A N 1
ATOM 1787 C CA . TYR A 1 243 ? 17.938 8.733 -29.861 1.00 89.88 243 TYR A CA 1
ATOM 1788 C C . TYR A 1 243 ? 19.362 8.626 -30.429 1.00 89.88 243 TYR A C 1
ATOM 1790 O O . TYR A 1 243 ? 19.626 9.086 -31.540 1.00 89.88 243 TYR A O 1
ATOM 1798 N N . PHE A 1 244 ? 20.287 7.974 -29.720 1.00 85.44 244 PHE A N 1
ATOM 1799 C CA . PHE A 1 244 ? 21.673 7.847 -30.178 1.00 85.44 244 PHE A CA 1
ATOM 1800 C C . PHE A 1 244 ? 21.813 6.903 -31.374 1.00 85.44 244 PHE A C 1
ATOM 1802 O O . PHE A 1 244 ? 22.569 7.208 -32.297 1.00 85.44 244 PHE A O 1
ATOM 1809 N N . GLY A 1 245 ? 21.055 5.803 -31.402 1.00 82.50 245 GLY A N 1
ATOM 1810 C CA . GLY A 1 245 ? 21.027 4.869 -32.526 1.00 82.50 245 GLY A CA 1
ATOM 1811 C C . GLY A 1 245 ? 20.619 5.565 -33.824 1.00 82.50 245 GLY A C 1
ATOM 1812 O O . GLY A 1 245 ? 21.348 5.505 -34.815 1.00 82.50 245 GLY A O 1
ATOM 1813 N N . SER A 1 246 ? 19.517 6.322 -33.800 1.00 78.19 246 SER A N 1
ATOM 1814 C CA . SER A 1 246 ? 19.064 7.091 -34.968 1.00 78.19 246 SER A CA 1
ATOM 1815 C C . SER A 1 246 ? 20.022 8.227 -35.345 1.00 78.19 246 SER A C 1
ATOM 1817 O O . SER A 1 246 ? 20.224 8.493 -36.536 1.00 78.19 246 SER A O 1
ATOM 1819 N N . PHE A 1 247 ? 20.668 8.878 -34.372 1.00 78.75 247 PHE A N 1
ATOM 1820 C CA . PHE A 1 247 ? 21.634 9.949 -34.624 1.00 78.75 247 PHE A CA 1
ATOM 1821 C C . PHE A 1 247 ? 22.905 9.446 -35.326 1.00 78.75 247 PHE A C 1
ATOM 1823 O O . PHE A 1 247 ? 23.333 10.027 -36.332 1.00 78.75 247 PHE A O 1
ATOM 1830 N N . VAL A 1 248 ? 23.492 8.347 -34.837 1.00 74.50 248 VAL A N 1
ATOM 1831 C CA . VAL A 1 248 ? 24.688 7.722 -35.428 1.00 74.50 248 VAL A CA 1
ATOM 1832 C C . VAL A 1 248 ? 24.389 7.235 -36.842 1.00 74.50 248 VAL A C 1
ATOM 1834 O O . VAL A 1 248 ? 25.133 7.538 -37.780 1.00 74.50 248 VAL A O 1
ATOM 1837 N N . GLU A 1 249 ? 23.258 6.560 -37.024 1.00 72.62 249 GLU A N 1
ATOM 1838 C CA . GLU A 1 249 ? 22.849 6.025 -38.318 1.00 72.62 249 GLU A CA 1
ATOM 1839 C C . GLU A 1 249 ? 22.571 7.145 -39.338 1.00 72.62 249 GLU A C 1
ATOM 1841 O O . GLU A 1 249 ? 22.982 7.079 -40.499 1.00 72.62 249 GLU A O 1
ATOM 1846 N N . SER A 1 250 ? 21.975 8.254 -38.891 1.00 71.19 250 SER A N 1
ATOM 1847 C CA . SER A 1 250 ? 21.757 9.442 -39.725 1.00 71.19 250 SER A CA 1
ATOM 1848 C C . SER A 1 250 ? 23.059 10.129 -40.143 1.00 71.19 250 SER A C 1
ATOM 1850 O O . SER A 1 250 ? 23.114 10.765 -41.198 1.00 71.19 250 SER A O 1
ATOM 1852 N N . ARG A 1 251 ? 24.125 10.034 -39.340 1.00 71.75 251 ARG A N 1
ATOM 1853 C CA . ARG A 1 251 ? 25.447 10.570 -39.699 1.00 71.75 251 ARG A CA 1
ATOM 1854 C C . ARG A 1 251 ? 26.170 9.658 -40.690 1.00 71.75 251 ARG A C 1
ATOM 1856 O O . ARG A 1 251 ? 26.788 10.167 -41.624 1.00 71.75 251 ARG A O 1
ATOM 1863 N N . ALA A 1 252 ? 26.051 8.341 -40.525 1.00 70.88 252 ALA A N 1
ATOM 1864 C CA . ALA A 1 252 ? 26.583 7.355 -41.464 1.00 70.88 252 ALA A CA 1
ATOM 1865 C C . ALA A 1 252 ? 25.925 7.484 -42.849 1.00 70.88 252 ALA A C 1
ATOM 1867 O O . ALA A 1 252 ? 26.631 7.610 -43.850 1.00 70.88 252 ALA A O 1
ATOM 1868 N N . ARG A 1 253 ? 24.587 7.589 -42.902 1.00 70.81 253 ARG A N 1
ATOM 1869 C CA . ARG A 1 253 ? 23.832 7.825 -44.147 1.00 70.81 253 ARG A CA 1
ATOM 1870 C C . ARG A 1 253 ? 24.251 9.115 -44.854 1.00 70.81 253 ARG A C 1
ATOM 1872 O O . ARG A 1 253 ? 24.503 9.098 -46.054 1.00 70.81 253 ARG A O 1
ATOM 1879 N N . ARG A 1 254 ? 24.391 10.223 -44.115 1.00 73.62 254 ARG A N 1
ATOM 1880 C CA . ARG A 1 254 ? 24.832 11.514 -44.679 1.00 73.62 254 ARG A CA 1
ATOM 1881 C C . ARG A 1 254 ? 26.262 11.471 -45.226 1.00 73.62 254 ARG A C 1
ATOM 1883 O O . ARG A 1 254 ? 26.517 12.051 -46.276 1.00 73.62 254 ARG A O 1
ATOM 1890 N N . ARG A 1 255 ? 27.181 10.762 -44.558 1.00 73.06 255 ARG A N 1
ATOM 1891 C CA . ARG A 1 255 ? 28.557 10.561 -45.054 1.00 73.06 255 ARG A CA 1
ATOM 1892 C C . ARG A 1 255 ? 28.589 9.744 -46.346 1.00 73.06 255 ARG A C 1
ATOM 1894 O O . ARG A 1 255 ? 29.289 10.131 -47.273 1.00 73.06 255 ARG A O 1
ATOM 1901 N N . LEU A 1 256 ? 27.809 8.665 -46.426 1.00 76.88 256 LEU A N 1
ATOM 1902 C CA . LEU A 1 256 ? 27.706 7.855 -47.644 1.00 76.88 256 LEU A CA 1
ATOM 1903 C C . LEU A 1 256 ? 27.085 8.652 -48.800 1.00 76.88 256 LEU A C 1
ATOM 1905 O O . LEU A 1 256 ? 27.636 8.658 -49.896 1.00 76.88 256 LEU A O 1
ATOM 1909 N N . ALA A 1 257 ? 26.005 9.396 -48.547 1.00 75.00 257 ALA A N 1
ATOM 1910 C CA . ALA A 1 257 ? 25.385 10.260 -49.552 1.00 75.00 257 ALA A CA 1
ATOM 1911 C C . ALA A 1 257 ? 26.354 11.336 -50.086 1.00 75.00 257 ALA A C 1
ATOM 1913 O O . ALA A 1 257 ? 26.390 11.584 -51.289 1.00 75.00 257 ALA A O 1
ATOM 1914 N N . ALA A 1 258 ? 27.184 11.930 -49.219 1.00 75.75 258 ALA A N 1
ATOM 1915 C CA . ALA A 1 258 ? 28.204 12.897 -49.630 1.00 75.75 258 ALA A CA 1
ATOM 1916 C C . ALA A 1 258 ? 29.283 12.277 -50.540 1.00 75.75 258 ALA A C 1
ATOM 1918 O O . ALA A 1 258 ? 29.698 12.910 -51.509 1.00 75.75 258 ALA A O 1
ATOM 1919 N N . LEU A 1 259 ? 29.699 11.033 -50.273 1.00 79.31 259 LEU A N 1
ATOM 1920 C CA . LEU A 1 259 ? 30.672 10.318 -51.106 1.00 79.31 259 LEU A CA 1
ATOM 1921 C C . LEU A 1 259 ? 30.100 9.991 -52.495 1.00 79.31 259 LEU A C 1
ATOM 1923 O O . LEU A 1 259 ? 30.757 10.249 -53.500 1.00 79.31 259 LEU A O 1
ATOM 1927 N N . PHE A 1 260 ? 28.857 9.508 -52.589 1.00 74.88 260 PHE A N 1
ATOM 1928 C CA . PHE A 1 260 ? 28.222 9.238 -53.888 1.00 74.88 260 PHE A CA 1
ATOM 1929 C C . PHE A 1 260 ? 27.895 10.513 -54.680 1.00 74.88 260 PHE A C 1
ATOM 1931 O O . PHE A 1 260 ? 27.980 10.504 -55.909 1.00 74.88 260 PHE A O 1
ATOM 1938 N N . GLY A 1 261 ? 27.602 11.627 -54.000 1.00 67.06 261 GLY A N 1
ATOM 1939 C CA . GLY A 1 261 ? 27.447 12.936 -54.642 1.00 67.06 261 GLY A CA 1
ATOM 1940 C C . GLY A 1 261 ? 28.715 13.409 -55.367 1.00 67.06 261 GLY A C 1
ATOM 1941 O O . GLY A 1 261 ? 28.620 14.008 -56.437 1.00 67.06 261 GLY A O 1
ATOM 1942 N N . GLN A 1 262 ? 29.901 13.080 -54.842 1.00 62.50 262 GLN A N 1
ATOM 1943 C CA . GLN A 1 262 ? 31.181 13.379 -55.498 1.00 62.50 262 GLN A CA 1
ATOM 1944 C C . GLN A 1 262 ? 31.446 12.473 -56.712 1.00 62.50 262 GLN A C 1
ATOM 1946 O O . GLN A 1 262 ? 31.937 12.947 -57.734 1.00 62.50 262 GLN A O 1
ATOM 1951 N N . TYR A 1 263 ? 31.061 11.193 -56.662 1.00 59.53 263 TYR A N 1
ATOM 1952 C CA . TYR A 1 263 ? 31.179 10.297 -57.823 1.00 59.53 263 TYR A CA 1
ATOM 1953 C C . TYR A 1 263 ? 30.221 10.674 -58.965 1.00 59.53 263 TYR A C 1
ATOM 1955 O O . TYR A 1 263 ? 30.605 10.631 -60.136 1.00 59.53 263 TYR A O 1
ATOM 1963 N N . GLY A 1 264 ? 28.996 11.102 -58.645 1.00 58.12 264 GLY A N 1
ATOM 1964 C CA . GLY A 1 264 ? 28.025 11.563 -59.642 1.00 58.12 264 GLY A CA 1
ATOM 1965 C C . GLY A 1 264 ? 28.446 12.847 -60.370 1.00 58.12 264 GLY A C 1
ATOM 1966 O O . GLY A 1 264 ? 28.161 12.999 -61.560 1.00 58.12 264 GLY A O 1
ATOM 1967 N N . SER A 1 265 ? 29.165 13.757 -59.701 1.00 57.28 265 SER A N 1
ATOM 1968 C CA . SER A 1 265 ? 29.681 14.982 -60.334 1.00 57.28 265 SER A CA 1
ATOM 1969 C C . SER A 1 265 ? 30.934 14.735 -61.189 1.00 57.28 265 SER A C 1
ATOM 1971 O O . SER A 1 265 ? 31.099 15.355 -62.241 1.00 57.28 265 SER A O 1
ATOM 1973 N N . LEU A 1 266 ? 31.788 13.779 -60.810 1.00 53.56 266 LEU A N 1
ATOM 1974 C CA . LEU A 1 266 ? 32.954 13.377 -61.608 1.00 53.56 266 LEU A CA 1
ATOM 1975 C C . LEU A 1 266 ? 32.550 12.671 -62.915 1.00 53.56 266 LEU A C 1
ATOM 1977 O O . LEU A 1 266 ? 33.117 12.959 -63.970 1.00 53.56 266 LEU A O 1
ATOM 1981 N N . ALA A 1 267 ? 31.518 11.822 -62.887 1.00 52.97 267 ALA A N 1
ATOM 1982 C CA . ALA A 1 267 ? 31.014 11.141 -64.084 1.00 52.97 267 ALA A CA 1
ATOM 1983 C C . ALA A 1 267 ? 30.365 12.101 -65.106 1.00 52.97 267 ALA A C 1
ATOM 1985 O O . ALA A 1 267 ? 30.515 11.917 -66.316 1.00 52.97 267 ALA A O 1
ATOM 1986 N N . SER A 1 268 ? 29.684 13.160 -64.650 1.00 54.81 268 SER A N 1
ATOM 1987 C CA . SER A 1 268 ? 29.108 14.177 -65.547 1.00 54.81 268 SER A CA 1
ATOM 1988 C C . SER A 1 268 ? 30.170 15.106 -66.149 1.00 54.81 268 SER A C 1
ATOM 1990 O O . SER A 1 268 ? 30.028 15.547 -67.292 1.00 54.81 268 SER A O 1
ATOM 1992 N N . THR A 1 269 ? 31.269 15.332 -65.425 1.00 53.16 269 THR A N 1
ATOM 1993 C CA . THR A 1 269 ? 32.418 16.116 -65.900 1.00 53.16 269 THR A CA 1
ATOM 1994 C C . THR A 1 269 ? 33.187 15.371 -66.996 1.00 53.16 269 THR A C 1
ATOM 1996 O O . THR A 1 269 ? 33.548 15.972 -68.006 1.00 53.16 269 THR A O 1
ATOM 1999 N N . TYR A 1 270 ? 33.345 14.048 -66.876 1.00 50.94 270 TYR A N 1
ATOM 2000 C CA . TYR A 1 270 ? 33.983 13.236 -67.921 1.00 50.94 270 TYR A CA 1
ATOM 2001 C C . TYR A 1 270 ? 33.111 13.095 -69.179 1.00 50.94 270 TYR A C 1
ATOM 2003 O O . TYR A 1 270 ? 33.627 13.045 -70.289 1.00 50.94 270 TYR A O 1
ATOM 2011 N N . ARG A 1 271 ? 31.777 13.098 -69.051 1.00 48.81 271 ARG A N 1
ATOM 2012 C CA . ARG A 1 271 ? 30.868 13.035 -70.213 1.00 48.81 271 ARG A CA 1
ATOM 2013 C C . ARG A 1 271 ? 30.844 14.328 -71.039 1.00 48.81 271 ARG A C 1
ATOM 2015 O O . ARG A 1 271 ? 30.518 14.276 -72.220 1.00 48.81 271 ARG A O 1
ATOM 2022 N N . ARG A 1 272 ? 31.195 15.480 -70.450 1.00 51.09 272 ARG A N 1
ATOM 2023 C CA . ARG A 1 272 ? 31.295 16.759 -71.178 1.00 51.09 272 ARG A CA 1
ATOM 2024 C C . ARG A 1 272 ? 32.577 16.902 -71.995 1.00 51.09 272 ARG A C 1
ATOM 2026 O O . ARG A 1 272 ? 32.530 17.586 -73.007 1.00 51.09 272 ARG A O 1
ATOM 2033 N N . SER A 1 273 ? 33.683 16.256 -71.618 1.00 51.50 273 SER A N 1
ATOM 2034 C CA . SER A 1 273 ? 34.947 16.384 -72.364 1.00 51.50 273 SER A CA 1
ATOM 2035 C C . SER A 1 273 ? 34.971 15.606 -73.688 1.00 51.50 273 SER A C 1
ATOM 2037 O O . SER A 1 273 ? 35.746 15.949 -74.576 1.00 51.50 273 SER A O 1
ATOM 2039 N N . TRP A 1 274 ? 34.099 14.604 -73.850 1.00 51.34 274 TRP A N 1
ATOM 2040 C CA . TRP A 1 274 ? 33.946 13.827 -75.090 1.00 51.34 274 TRP A CA 1
ATOM 2041 C C . TRP A 1 274 ? 32.957 14.424 -76.100 1.00 51.34 274 TRP A C 1
ATOM 2043 O O . TRP A 1 274 ? 32.898 13.955 -77.228 1.00 51.34 274 TRP A O 1
ATOM 2053 N N . LEU A 1 275 ? 32.184 15.445 -75.718 1.00 52.81 275 LEU A N 1
ATOM 2054 C CA . LEU A 1 275 ? 31.244 16.139 -76.613 1.00 52.81 275 LEU A CA 1
ATOM 2055 C C . LEU A 1 275 ? 31.816 17.448 -77.184 1.00 52.81 275 LEU A C 1
ATOM 2057 O O . LEU A 1 275 ? 31.136 18.136 -77.937 1.00 52.81 275 LEU A O 1
ATOM 2061 N N . THR A 1 276 ? 33.053 17.800 -76.823 1.00 53.41 276 THR A N 1
ATOM 2062 C CA . THR A 1 276 ? 33.746 19.020 -77.273 1.00 53.41 276 THR A CA 1
ATOM 2063 C C . THR A 1 276 ? 35.037 18.727 -78.046 1.00 53.41 276 THR A C 1
ATOM 2065 O O . THR A 1 276 ? 35.939 19.563 -78.059 1.00 53.41 276 THR A O 1
ATOM 2068 N N . ARG A 1 277 ? 35.158 17.545 -78.656 1.00 45.41 277 ARG A N 1
ATOM 2069 C CA . ARG A 1 277 ? 36.205 17.236 -79.639 1.00 45.41 277 ARG A CA 1
ATOM 2070 C C . ARG A 1 277 ? 35.583 16.790 -80.947 1.00 45.41 277 ARG A C 1
ATOM 2072 O O . ARG A 1 277 ? 34.567 16.068 -80.871 1.00 45.41 277 ARG A O 1
#